Protein AF-V8P1B6-F1 (afdb_monomer_lite)

Secondary structure (DSSP, 8-state):
-----------TTSPEEE--S----TT--GGGEEEEEEE--TTSSPEEEEEEETTEE-TTTS-TTTTTTEEEETTTTEEEESS--GGGPSPPPPEEEEGGGGS----EEEEEEEEEEEESS-EEEEEEETTEE---EEEEEEETTEEEEEEEEEEEESS-EEEEEEEEETTEEEEEEEEEPTT------PPPP-

pLDDT: mean 74.11, std 16.09, range [32.5, 92.94]

Organism: Ophiophagus hannah (NCBI:txid8665)

Sequence (194 aa):
SLSQELRVVVQAGDEARLPCRYKIDSGTLLDSYYIYWQKDNSDKQDLVVISYKNGKEVESEKDKSYKNRTKLEEQNLILSIASVTVNDIPFSTPIILNNSSGEHCDSKNLTLMCLSYGGSSEPKMYGSINENPVNWTVTSNEIFGRFNITGILQLNMTENILIRCSVHYLDFQVSSNYSLNLHSDFELQLPDLF

InterPro domains:
  IPR013106 Immunoglobulin V-set domain [PF07686] (6-88)
  IPR013783 Immunoglobulin-like fold [G3DSA:2.60.40.10] (3-90)
  IPR013783 Immunoglobulin-like fold [G3DSA:2.60.40.10] (91-181)
  IPR036179 Immunoglobulin-like domain superfamily [SSF48726] (7-88)
  IPR050504 BTN/MOG-like [PTHR24100] (5-88)

Radius of gyration: 23.93 Å; chains: 1; bounding box: 59×51×36 Å

Foldseek 3Di:
DDDDDDDWDDDAQAKTKAFAPDADPPPDACLQKWKWWWADDPVDPTATLWIDHRNHTDQVRHDPVNVVQWDAPVRGRIIMGGRDDPVCPPTDHMDMDGSVVVPQPAFDWDKAKEKAWFAQADKDKWKDKQNHTDDWDKDWDDDPNGIIIITIDTGGDRAKIKMKMWMDGPPDIFIDIDTDGPPDDDYDYTDYDD

Structure (mmCIF, N/CA/C/O backbone):
data_AF-V8P1B6-F1
#
_entry.id   AF-V8P1B6-F1
#
loop_
_atom_site.group_PDB
_atom_site.id
_atom_site.type_symbol
_atom_site.label_atom_id
_atom_site.label_alt_id
_atom_site.label_comp_id
_atom_site.label_asym_id
_atom_site.label_entity_id
_atom_site.label_seq_id
_atom_site.pdbx_PDB_ins_code
_atom_site.Cartn_x
_atom_site.Cartn_y
_atom_site.Cartn_z
_atom_site.occupancy
_atom_site.B_iso_or_equiv
_atom_site.auth_seq_id
_atom_site.auth_comp_id
_atom_site.auth_asym_id
_atom_site.auth_atom_id
_atom_site.pdbx_PDB_model_num
ATOM 1 N N . SER A 1 1 ? -12.171 -6.899 -20.311 1.00 32.50 1 SER A N 1
ATOM 2 C CA . SER A 1 1 ? -13.333 -6.211 -19.719 1.00 32.50 1 SER A CA 1
ATOM 3 C C . SER A 1 1 ? -12.911 -4.778 -19.451 1.00 32.50 1 SER A C 1
ATOM 5 O O . SER A 1 1 ? -11.983 -4.591 -18.676 1.00 32.50 1 SER A O 1
ATOM 7 N N . LEU A 1 2 ? -13.449 -3.796 -20.184 1.00 32.97 2 LEU A N 1
ATOM 8 C CA . LEU A 1 2 ? -13.071 -2.386 -20.027 1.00 32.97 2 LEU A CA 1
ATOM 9 C C . LEU A 1 2 ? -13.613 -1.864 -18.690 1.00 32.97 2 LEU A C 1
ATOM 11 O O . LEU A 1 2 ? -14.826 -1.760 -18.516 1.00 32.97 2 LEU A O 1
ATOM 15 N N . SER A 1 3 ? -12.731 -1.534 -17.749 1.00 40.12 3 SER A N 1
ATOM 16 C CA . SER A 1 3 ? -13.101 -0.789 -16.549 1.00 40.12 3 SER A CA 1
ATOM 17 C C . SER A 1 3 ? -13.526 0.622 -16.966 1.00 40.12 3 SER A C 1
ATOM 19 O O . SER A 1 3 ? -12.679 1.460 -17.259 1.00 40.12 3 SER A O 1
ATOM 21 N N . GLN A 1 4 ? -14.832 0.891 -17.030 1.00 43.28 4 GLN A N 1
ATOM 22 C CA . GLN A 1 4 ? -15.345 2.257 -17.173 1.00 43.28 4 GLN A CA 1
ATOM 23 C C . GLN A 1 4 ? -14.776 3.112 -16.039 1.00 43.28 4 GLN A C 1
ATOM 25 O O . GLN A 1 4 ? -14.936 2.750 -14.879 1.00 43.28 4 GLN A O 1
ATOM 30 N N . GLU A 1 5 ? -14.100 4.211 -16.346 1.00 55.44 5 GLU A N 1
ATOM 31 C CA . GLU A 1 5 ? -13.669 5.209 -15.365 1.00 55.44 5 GLU A CA 1
ATOM 32 C C . GLU A 1 5 ? -14.890 6.042 -14.944 1.00 55.44 5 GLU A C 1
ATOM 34 O O . GLU A 1 5 ? -15.691 6.453 -15.788 1.00 55.44 5 GLU A O 1
ATOM 39 N N . LEU A 1 6 ? -15.102 6.236 -13.639 1.00 61.34 6 LEU A N 1
ATOM 40 C CA . LEU A 1 6 ? -16.239 7.026 -13.168 1.00 61.34 6 LEU A CA 1
ATOM 41 C C . LEU A 1 6 ? -15.891 8.514 -13.289 1.00 61.34 6 LEU A C 1
ATOM 43 O O . LEU A 1 6 ? -15.095 9.026 -12.509 1.00 61.34 6 LEU A O 1
ATOM 47 N N . ARG A 1 7 ? -16.512 9.212 -14.243 1.00 65.69 7 ARG A N 1
ATOM 48 C CA . ARG A 1 7 ? -16.300 10.648 -14.455 1.00 65.69 7 ARG A CA 1
ATOM 49 C C . ARG A 1 7 ? -17.433 11.460 -13.831 1.00 65.69 7 ARG A C 1
ATOM 51 O O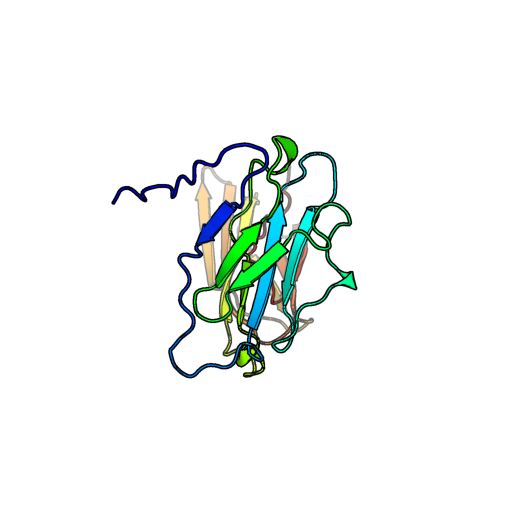 . ARG A 1 7 ? -18.560 11.417 -14.316 1.00 65.69 7 ARG A O 1
ATOM 58 N N . VAL A 1 8 ? -17.121 12.226 -12.787 1.00 71.62 8 VAL A N 1
ATOM 59 C CA . VAL A 1 8 ? -18.040 13.206 -12.186 1.00 71.62 8 VAL A CA 1
ATOM 60 C C . VAL A 1 8 ? -17.738 14.583 -12.776 1.00 71.62 8 VAL A C 1
ATOM 62 O O . VAL A 1 8 ? -16.590 15.022 -12.769 1.00 71.62 8 VAL A O 1
ATOM 65 N N . VAL A 1 9 ? -18.756 15.252 -13.321 1.00 78.81 9 VAL A N 1
ATOM 66 C CA . VAL A 1 9 ? -18.652 16.611 -13.873 1.00 78.81 9 VAL A CA 1
ATOM 67 C C . VAL A 1 9 ? -19.528 17.531 -13.032 1.00 78.81 9 VAL A C 1
ATOM 69 O O . VAL A 1 9 ? -20.710 17.258 -12.850 1.00 78.81 9 VAL A O 1
ATOM 72 N N . VAL A 1 10 ? -18.937 18.604 -12.517 1.00 81.50 10 VAL A N 1
ATOM 73 C CA . VAL A 1 10 ? -19.562 19.568 -11.601 1.00 81.50 10 VAL A CA 1
ATOM 74 C C . VAL A 1 10 ? -19.103 20.977 -11.975 1.00 81.50 10 VAL A C 1
ATOM 76 O O . VAL A 1 10 ? -18.010 21.134 -12.528 1.00 81.50 10 VAL A O 1
ATOM 79 N N . GLN A 1 11 ? -19.921 21.998 -11.713 1.00 83.19 11 GLN A N 1
ATOM 80 C CA . GLN A 1 11 ? -19.498 23.385 -11.905 1.00 83.19 11 GLN A CA 1
ATOM 81 C C . GLN A 1 11 ? -18.742 23.903 -10.680 1.00 83.19 11 GLN A C 1
ATOM 83 O O . GLN A 1 11 ? -18.995 23.499 -9.546 1.00 83.19 11 GLN A O 1
ATOM 88 N N . ALA A 1 12 ? -17.787 24.806 -10.907 1.00 85.81 12 ALA A N 1
ATOM 89 C CA . ALA A 1 12 ? -17.101 25.466 -9.805 1.00 85.81 12 ALA A CA 1
ATOM 90 C C . ALA A 1 12 ? -18.110 26.276 -8.972 1.00 85.81 12 ALA A C 1
ATOM 92 O O . ALA A 1 12 ? -18.923 27.010 -9.528 1.00 85.81 12 ALA A O 1
ATOM 93 N N . GLY A 1 13 ? -18.037 26.148 -7.648 1.00 85.06 13 GLY A N 1
ATOM 94 C CA . GLY A 1 13 ? -18.989 26.724 -6.697 1.00 85.06 13 GLY A CA 1
ATOM 95 C C . GLY A 1 13 ? -20.101 25.768 -6.256 1.00 85.06 13 GLY A C 1
ATOM 96 O O . GLY A 1 13 ? -20.629 25.955 -5.161 1.00 85.06 13 GLY A O 1
ATOM 97 N N . ASP A 1 14 ? -20.393 24.720 -7.028 1.00 90.62 14 ASP A N 1
ATOM 98 C CA . ASP A 1 14 ? -21.405 23.721 -6.668 1.00 90.62 14 ASP A CA 1
ATOM 99 C C . ASP A 1 14 ? -20.847 22.657 -5.706 1.00 90.62 14 ASP A C 1
ATOM 101 O O . ASP A 1 14 ? -19.652 22.619 -5.395 1.00 90.62 14 ASP A O 1
ATOM 105 N N . GLU A 1 15 ? -21.731 21.782 -5.222 1.00 89.25 15 GLU A N 1
ATOM 106 C CA . GLU A 1 15 ? -21.367 20.588 -4.461 1.00 89.25 15 GLU A CA 1
ATOM 107 C C . GLU A 1 15 ? -21.062 19.409 -5.401 1.00 89.25 15 GLU A C 1
ATOM 109 O O . GLU A 1 15 ? -21.879 19.041 -6.247 1.00 89.25 15 GLU A O 1
ATOM 114 N N . ALA A 1 16 ? -19.900 18.775 -5.231 1.00 86.31 16 ALA A N 1
ATOM 115 C CA . ALA A 1 16 ? -19.593 17.493 -5.862 1.00 86.31 16 ALA A CA 1
ATOM 116 C C . ALA A 1 16 ? -19.979 16.331 -4.950 1.00 86.31 16 ALA A C 1
ATOM 118 O O . ALA A 1 16 ? -19.674 16.354 -3.759 1.00 86.31 16 ALA A O 1
ATOM 119 N N . ARG A 1 17 ? -20.550 15.272 -5.535 1.00 86.62 17 ARG A N 1
ATOM 120 C CA . ARG A 1 17 ? -20.760 13.977 -4.873 1.00 86.62 17 ARG A CA 1
ATOM 121 C C . ARG A 1 17 ? -19.939 12.907 -5.582 1.00 86.62 17 ARG A C 1
ATOM 123 O O . ARG A 1 17 ? -20.180 12.603 -6.749 1.00 86.62 17 ARG A O 1
ATOM 130 N N . LEU A 1 18 ? -18.961 12.358 -4.874 1.00 82.69 18 LEU A N 1
ATOM 131 C CA . LEU A 1 18 ? -18.011 11.369 -5.368 1.00 82.69 18 LEU A CA 1
ATOM 132 C C . LEU A 1 18 ? -18.359 10.010 -4.749 1.00 82.69 18 LEU A C 1
ATOM 134 O O . LEU A 1 18 ? -18.085 9.792 -3.566 1.00 82.69 18 LEU A O 1
ATOM 138 N N . PRO A 1 19 ? -19.003 9.098 -5.497 1.00 77.12 19 PRO A N 1
ATOM 139 C CA . PRO A 1 19 ? -19.367 7.803 -4.951 1.00 77.12 19 PRO A CA 1
ATOM 140 C C . PRO A 1 19 ? -18.157 6.867 -4.921 1.00 77.12 19 PRO A C 1
ATOM 142 O O . PRO A 1 19 ? -17.326 6.853 -5.834 1.00 77.12 19 PRO A O 1
ATOM 145 N N . CYS A 1 20 ? -18.090 6.036 -3.886 1.00 72.00 20 CYS A N 1
ATOM 146 C CA . CYS A 1 20 ? -17.151 4.930 -3.827 1.00 72.00 20 CYS A CA 1
ATOM 147 C C . CYS A 1 20 ? -17.747 3.682 -4.498 1.00 72.00 20 CYS A C 1
ATOM 149 O O . CYS A 1 20 ? -18.944 3.418 -4.406 1.00 72.00 20 CYS A O 1
ATOM 151 N N . ARG A 1 21 ? -16.911 2.879 -5.171 1.00 65.94 21 ARG A N 1
ATOM 152 C CA . ARG A 1 21 ? -17.326 1.547 -5.660 1.00 65.94 21 ARG A CA 1
ATOM 153 C C . ARG A 1 21 ? -17.390 0.508 -4.551 1.00 65.94 21 ARG A C 1
ATOM 155 O O . ARG A 1 21 ? -18.063 -0.507 -4.716 1.00 65.94 21 ARG A O 1
ATOM 162 N N . TYR A 1 22 ? -16.655 0.743 -3.470 1.00 70.19 22 TYR A N 1
ATOM 163 C CA . TYR A 1 22 ? -16.650 -0.126 -2.313 1.00 70.19 22 TYR A CA 1
ATOM 164 C C . TYR A 1 22 ? -18.000 -0.032 -1.611 1.00 70.19 22 TYR A C 1
ATOM 166 O O . TYR A 1 22 ? -18.498 1.063 -1.348 1.00 70.19 22 TYR A O 1
ATOM 174 N N . LYS A 1 23 ? -18.587 -1.189 -1.323 1.00 68.81 23 LYS A N 1
ATOM 175 C CA . LYS A 1 23 ? -19.820 -1.302 -0.553 1.00 68.81 23 LYS A CA 1
ATOM 176 C C . LYS A 1 23 ? -19.458 -1.899 0.792 1.00 68.81 23 LYS A C 1
ATOM 178 O O . LYS A 1 23 ? -18.819 -2.944 0.834 1.00 68.81 23 LYS A O 1
ATOM 183 N N . ILE A 1 24 ? -19.848 -1.216 1.859 1.00 67.19 24 ILE A N 1
ATOM 184 C CA . ILE A 1 24 ? -19.786 -1.773 3.206 1.00 67.19 24 ILE A CA 1
ATOM 185 C C . ILE A 1 24 ? -20.910 -2.807 3.320 1.00 67.19 24 ILE A C 1
ATOM 187 O O . ILE A 1 24 ? -22.033 -2.555 2.868 1.00 67.19 24 ILE A O 1
ATOM 191 N N . ASP A 1 25 ? -20.603 -3.978 3.876 1.00 67.00 25 ASP A N 1
ATOM 192 C CA . ASP A 1 25 ? -21.591 -5.038 4.036 1.00 67.00 25 ASP A CA 1
ATOM 193 C C . ASP A 1 25 ? -22.740 -4.571 4.937 1.00 67.00 25 ASP A C 1
ATOM 195 O O . ASP A 1 25 ? -22.575 -3.850 5.924 1.00 67.00 25 ASP A O 1
ATOM 199 N N . SER A 1 26 ? -23.959 -4.964 4.577 1.00 55.34 26 SER A N 1
ATOM 200 C CA . SER A 1 26 ? -25.141 -4.575 5.343 1.00 55.34 26 SER A CA 1
ATOM 201 C C . SER A 1 26 ? -25.073 -5.184 6.746 1.00 55.34 26 SER A C 1
ATOM 203 O O . SER A 1 26 ? -25.209 -6.393 6.902 1.00 55.34 26 SER A O 1
ATOM 205 N N . GLY A 1 27 ? -24.869 -4.339 7.760 1.00 55.56 27 GLY A N 1
ATOM 206 C CA . GLY A 1 27 ? -24.770 -4.742 9.167 1.00 55.56 27 GLY A CA 1
ATOM 207 C C . GLY A 1 27 ? -23.396 -4.528 9.812 1.00 55.56 27 GLY A C 1
ATOM 208 O O . GLY A 1 27 ? -23.302 -4.630 11.033 1.00 55.56 27 GLY A O 1
ATOM 209 N N . THR A 1 28 ? -22.350 -4.189 9.050 1.00 61.59 28 THR A N 1
ATOM 210 C CA . THR A 1 28 ? -21.042 -3.820 9.621 1.00 61.59 28 THR A CA 1
ATOM 211 C C . THR A 1 28 ? -21.018 -2.353 10.059 1.00 61.59 28 THR A C 1
ATOM 213 O O . THR A 1 28 ? -21.466 -1.472 9.324 1.00 61.59 28 THR A O 1
ATOM 216 N N . LEU A 1 29 ? -20.500 -2.087 11.262 1.00 65.44 29 LEU A N 1
ATOM 217 C CA . LEU A 1 29 ? -20.347 -0.736 11.815 1.00 65.44 29 LEU A CA 1
ATOM 218 C C . LEU A 1 29 ? -19.144 -0.028 11.175 1.00 65.44 29 LEU A C 1
ATOM 220 O O . LEU A 1 29 ? -18.101 -0.641 10.979 1.00 65.44 29 LEU A O 1
ATOM 224 N N . LEU A 1 30 ? -19.239 1.282 10.930 1.00 67.00 30 LEU A N 1
ATOM 225 C CA . LEU A 1 30 ? -18.099 2.102 10.479 1.00 67.00 30 LEU A CA 1
ATOM 226 C C . LEU A 1 30 ? -16.909 2.083 11.446 1.00 67.00 30 LEU A C 1
ATOM 228 O O . LEU A 1 30 ? -15.781 2.372 11.055 1.00 67.00 30 LEU A O 1
ATOM 232 N N . ASP A 1 31 ? -17.150 1.709 12.698 1.00 71.12 31 ASP A N 1
ATOM 233 C CA . ASP A 1 31 ? -16.149 1.456 13.732 1.00 71.12 31 ASP A CA 1
ATOM 234 C C . ASP A 1 31 ? -15.102 0.427 13.302 1.00 71.12 31 ASP A C 1
ATOM 236 O O . ASP A 1 31 ? -13.935 0.514 13.698 1.00 71.12 31 ASP A O 1
ATOM 240 N N . SER A 1 32 ? -15.502 -0.507 12.436 1.00 68.38 32 SER A N 1
ATOM 241 C CA . SER A 1 32 ? -14.610 -1.488 11.848 1.00 68.38 32 SER A CA 1
ATOM 242 C C . SER A 1 32 ? -13.914 -0.975 10.590 1.00 68.38 32 SER A C 1
ATOM 244 O O . SER A 1 32 ? -13.361 -1.790 9.878 1.00 68.38 32 SER A O 1
ATOM 246 N N . TYR A 1 33 ? -13.888 0.321 10.271 1.00 72.88 33 TYR A N 1
ATOM 247 C CA . TYR A 1 33 ? -13.179 0.818 9.088 1.00 72.88 33 TYR A CA 1
ATOM 248 C C . TYR A 1 33 ? -12.341 2.069 9.375 1.00 72.88 33 TYR A C 1
ATOM 250 O O . TYR A 1 33 ? -12.743 2.985 10.092 1.00 72.88 33 TYR A O 1
ATOM 258 N N . TYR A 1 34 ? -11.164 2.108 8.756 1.00 80.31 34 TYR A N 1
ATOM 259 C CA . TYR A 1 34 ? -10.388 3.312 8.509 1.00 80.31 34 TYR A CA 1
ATOM 260 C C . TYR A 1 34 ? -10.646 3.755 7.074 1.00 80.31 34 TYR A C 1
ATOM 262 O O . TYR A 1 34 ? -10.323 3.039 6.127 1.00 80.31 34 TYR A O 1
ATOM 270 N N . ILE A 1 35 ? -11.237 4.930 6.904 1.00 82.94 35 ILE A N 1
ATOM 271 C CA . ILE A 1 35 ? -11.584 5.461 5.584 1.00 82.94 35 ILE A CA 1
ATOM 272 C C . ILE A 1 35 ? -10.793 6.736 5.370 1.00 82.94 35 ILE A C 1
ATOM 274 O O . ILE A 1 35 ? -10.817 7.622 6.219 1.00 82.94 35 ILE A O 1
ATOM 278 N N . TYR A 1 36 ? -10.128 6.834 4.226 1.00 85.81 36 TYR A N 1
ATOM 279 C CA . TYR A 1 36 ? -9.318 7.974 3.834 1.00 85.81 36 TYR A CA 1
ATOM 280 C C . TYR A 1 36 ? -9.644 8.392 2.412 1.00 85.81 36 TYR A C 1
ATOM 282 O O . TYR A 1 36 ? -9.592 7.589 1.487 1.00 85.81 36 TYR A O 1
ATOM 290 N N . TRP A 1 37 ? -9.917 9.676 2.230 1.00 83.44 37 TRP A N 1
ATOM 291 C CA . TRP A 1 37 ? -9.900 10.300 0.916 1.00 83.44 37 TRP A CA 1
ATOM 292 C C . TRP A 1 37 ? -8.724 11.257 0.857 1.00 83.44 37 TRP A C 1
ATOM 294 O O . TRP A 1 37 ? -8.581 12.129 1.719 1.00 83.44 37 TRP A O 1
ATOM 304 N N . GLN A 1 38 ? -7.890 11.092 -0.160 1.00 84.69 38 GLN A N 1
ATOM 305 C CA . GLN A 1 38 ? -6.712 11.918 -0.367 1.00 84.69 38 GLN A CA 1
ATOM 306 C C . GLN A 1 38 ? -6.807 12.658 -1.698 1.00 84.69 38 GLN A C 1
ATOM 308 O O . GLN A 1 38 ? -7.576 12.308 -2.599 1.00 84.69 38 GLN A O 1
A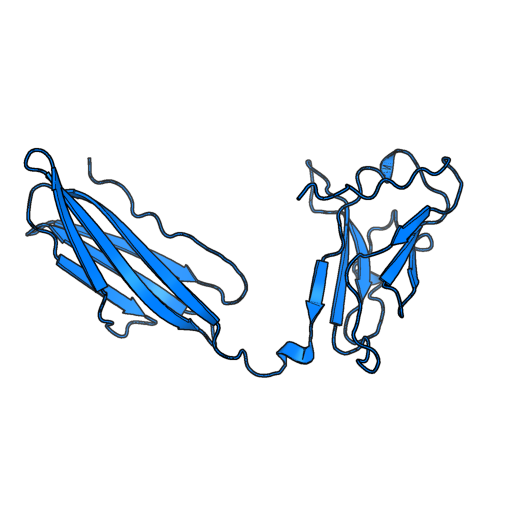TOM 313 N N . LYS A 1 39 ? -6.031 13.718 -1.825 1.00 78.38 39 LYS A N 1
ATOM 314 C CA . LYS A 1 39 ? -5.744 14.341 -3.103 1.00 78.38 39 LYS A CA 1
ATOM 315 C C . LYS A 1 39 ? -4.244 14.274 -3.314 1.00 78.38 39 LYS A C 1
ATOM 317 O O . LYS A 1 39 ? -3.500 14.789 -2.477 1.00 78.38 39 LYS A O 1
ATOM 322 N N . ASP A 1 40 ? -3.858 13.667 -4.434 1.00 73.69 40 ASP A N 1
ATOM 323 C CA . ASP A 1 40 ? -2.470 13.644 -4.880 1.00 73.69 40 ASP A CA 1
ATOM 324 C C . ASP A 1 40 ? -1.970 15.085 -4.997 1.00 73.69 40 ASP A C 1
ATOM 326 O O . ASP A 1 40 ? -2.634 15.981 -5.544 1.00 73.69 40 ASP A O 1
ATOM 330 N N . ASN A 1 41 ? -0.813 15.313 -4.403 1.00 70.38 41 ASN A N 1
ATOM 331 C CA . ASN A 1 41 ? -0.120 16.574 -4.452 1.00 70.38 41 ASN A CA 1
ATOM 332 C C . ASN A 1 41 ? 1.312 16.292 -4.879 1.00 70.38 41 ASN A C 1
ATOM 334 O O . ASN A 1 41 ? 2.184 16.156 -4.034 1.00 70.38 41 ASN A O 1
ATOM 338 N N . SER A 1 42 ? 1.552 16.228 -6.188 1.00 64.12 42 SER A N 1
ATOM 339 C CA . SER A 1 42 ? 2.814 15.749 -6.769 1.00 64.12 42 SER A CA 1
ATOM 340 C C . SER A 1 42 ? 4.079 16.479 -6.280 1.00 64.12 42 SER A C 1
ATOM 342 O O . SER A 1 42 ? 5.178 15.949 -6.417 1.00 64.12 42 SER A O 1
ATOM 344 N N . ASP A 1 43 ? 3.935 17.661 -5.671 1.00 59.34 43 ASP A N 1
ATOM 345 C CA . ASP A 1 43 ? 5.031 18.462 -5.115 1.00 59.34 43 ASP A CA 1
ATOM 346 C C . ASP A 1 43 ? 5.131 18.418 -3.569 1.00 59.34 43 ASP A C 1
ATOM 348 O O . ASP A 1 43 ? 6.028 19.039 -2.989 1.00 59.34 43 ASP A O 1
ATOM 352 N N . LYS A 1 44 ? 4.202 17.752 -2.860 1.00 64.31 44 LYS A N 1
ATOM 353 C CA . LYS A 1 44 ? 4.125 17.700 -1.383 1.00 64.31 44 LYS A CA 1
ATOM 354 C C . LYS A 1 44 ? 3.553 16.365 -0.879 1.00 64.31 44 LYS A C 1
ATOM 356 O O . LYS A 1 44 ? 3.360 15.418 -1.618 1.00 64.31 44 LYS A O 1
ATOM 361 N N . GLN A 1 45 ? 3.310 16.286 0.427 1.00 67.50 45 GLN A N 1
ATOM 362 C CA . GLN A 1 45 ? 2.538 15.203 1.030 1.00 67.50 45 GLN A CA 1
ATOM 363 C C . GLN A 1 45 ? 1.069 15.299 0.578 1.00 67.50 45 GLN A C 1
ATOM 365 O O . GLN A 1 45 ? 0.541 16.415 0.461 1.00 67.50 45 GLN A O 1
ATOM 370 N N . ASP A 1 46 ? 0.433 14.151 0.335 1.00 73.44 46 ASP A N 1
ATOM 371 C CA . ASP A 1 46 ? -0.969 14.073 -0.082 1.00 73.44 46 ASP A CA 1
ATOM 372 C C . ASP A 1 46 ? -1.883 14.850 0.865 1.00 73.44 46 ASP A C 1
ATOM 374 O O . ASP A 1 46 ? -1.737 14.815 2.092 1.00 73.44 46 ASP A O 1
ATOM 378 N N . LEU A 1 47 ? -2.852 15.565 0.293 1.00 84.00 47 LEU A N 1
ATOM 379 C CA . LEU A 1 47 ? -3.797 16.344 1.081 1.00 84.00 47 LEU A CA 1
ATOM 380 C C . LEU A 1 47 ? -4.928 15.436 1.553 1.00 84.00 47 LEU A C 1
ATOM 382 O O . LEU A 1 47 ? -5.654 14.861 0.744 1.00 84.00 47 LEU A O 1
ATOM 386 N N . VAL A 1 48 ? -5.113 15.338 2.867 1.00 87.94 48 VAL A N 1
ATOM 387 C CA . VAL A 1 48 ? -6.236 14.593 3.444 1.00 87.94 48 VAL A CA 1
ATOM 388 C C . VAL A 1 48 ? -7.519 15.404 3.266 1.00 87.94 48 VAL A C 1
ATOM 390 O O . VAL A 1 48 ? -7.670 16.490 3.828 1.00 87.94 48 VAL A O 1
ATOM 393 N N . VAL A 1 49 ? -8.453 14.857 2.489 1.00 88.69 49 VAL A N 1
ATOM 394 C CA . VAL A 1 49 ? -9.759 15.461 2.187 1.00 88.69 49 VAL A CA 1
ATOM 395 C C . VAL A 1 49 ? -10.758 15.174 3.309 1.00 88.69 49 VAL A C 1
ATOM 397 O O . VAL A 1 49 ? -11.470 16.066 3.778 1.00 88.69 49 VAL A O 1
ATOM 400 N N . ILE A 1 50 ? -10.799 13.918 3.755 1.00 89.00 50 ILE A N 1
ATOM 401 C CA . ILE A 1 50 ? -11.571 13.452 4.910 1.00 89.00 50 ILE A CA 1
ATOM 402 C C . ILE A 1 50 ? -10.978 12.134 5.416 1.00 89.00 50 ILE A C 1
ATOM 404 O O . ILE A 1 50 ? -10.488 11.330 4.617 1.00 89.00 50 ILE A O 1
ATOM 408 N N . SER A 1 51 ? -11.031 11.905 6.729 1.00 89.19 51 SER A N 1
ATOM 409 C CA . SER A 1 51 ? -10.686 10.614 7.320 1.00 89.19 51 SER A CA 1
ATOM 410 C C . SER A 1 51 ? -11.659 10.210 8.423 1.00 89.19 51 SER A C 1
ATOM 412 O O . SER A 1 51 ? -12.146 11.056 9.173 1.00 89.19 51 SER A O 1
ATOM 414 N N . TYR A 1 52 ? -11.945 8.911 8.514 1.00 85.94 52 TYR A N 1
ATOM 415 C CA . TYR A 1 52 ? -12.722 8.296 9.590 1.00 85.94 52 TYR A CA 1
ATOM 416 C C . TYR A 1 52 ? -11.901 7.195 10.257 1.00 85.94 52 TYR A C 1
ATOM 418 O O . TYR A 1 52 ? -11.269 6.384 9.578 1.00 85.94 52 TYR A O 1
ATOM 426 N N . LYS A 1 53 ? -11.937 7.164 11.589 1.00 82.88 53 LYS A N 1
ATOM 427 C CA . LYS A 1 53 ? -11.333 6.142 12.446 1.00 82.88 53 LYS A CA 1
ATOM 428 C C . LYS A 1 53 ? -12.326 5.744 13.521 1.00 82.88 53 LYS A C 1
ATOM 430 O O . LYS A 1 53 ? -12.887 6.619 14.177 1.00 82.88 53 LYS A O 1
ATOM 435 N N . ASN A 1 54 ? -12.493 4.444 13.756 1.00 78.94 54 ASN A N 1
ATOM 436 C CA . ASN A 1 54 ? -13.389 3.938 14.801 1.00 78.94 54 ASN A CA 1
ATOM 437 C C . ASN A 1 54 ? -14.788 4.587 14.707 1.00 78.94 54 ASN A C 1
ATOM 439 O O . ASN A 1 54 ? -15.321 5.075 15.703 1.00 78.94 54 ASN A O 1
ATOM 443 N N . GLY A 1 55 ? -15.315 4.689 13.478 1.00 78.38 55 GLY A N 1
ATOM 444 C CA . GLY A 1 55 ? -16.650 5.225 13.207 1.00 78.38 55 GLY A CA 1
ATOM 445 C C . GLY A 1 55 ? -16.784 6.732 13.353 1.00 78.38 55 GLY A C 1
ATOM 446 O O . GLY A 1 55 ? -17.875 7.270 13.205 1.00 78.38 55 GLY A O 1
ATOM 447 N N . LYS A 1 56 ? -15.688 7.437 13.640 1.00 86.19 56 LYS A N 1
ATOM 448 C CA . LYS A 1 56 ? -15.690 8.879 13.855 1.00 86.19 56 LYS A CA 1
ATOM 449 C C . LYS A 1 56 ? -14.756 9.567 12.895 1.00 86.19 56 LYS A C 1
ATOM 451 O O . LYS A 1 56 ? -13.648 9.109 12.629 1.00 86.19 56 LYS A O 1
ATOM 456 N N . GLU A 1 57 ? -15.201 10.709 12.417 1.00 89.75 57 GLU A N 1
ATOM 457 C CA . GLU A 1 57 ? -14.379 11.566 11.593 1.00 89.75 57 GLU A CA 1
ATOM 458 C C . GLU A 1 57 ? -13.215 12.172 12.403 1.00 89.75 57 GLU A C 1
ATOM 460 O O . GLU A 1 57 ? -13.383 12.543 13.569 1.00 89.75 57 GLU A O 1
ATOM 465 N N . VAL A 1 58 ? -12.031 12.281 11.794 1.00 89.56 58 VAL A N 1
ATOM 466 C CA . VAL A 1 58 ? -10.819 12.812 12.437 1.00 89.56 58 VAL A CA 1
ATOM 467 C C . VAL A 1 58 ? -10.439 14.168 11.843 1.00 89.56 58 VAL A C 1
ATOM 469 O O . VAL A 1 58 ? -9.542 14.308 11.015 1.00 89.56 58 VAL A O 1
ATOM 472 N N . GLU A 1 59 ? -11.108 15.213 12.328 1.00 89.31 59 GLU A N 1
ATOM 473 C CA . GLU A 1 59 ? -10.937 16.607 11.879 1.00 89.31 59 GLU A CA 1
ATOM 474 C C . GLU A 1 59 ? -9.500 17.157 11.996 1.00 89.31 59 GLU A C 1
ATOM 476 O O . GLU A 1 59 ? -9.106 18.083 11.279 1.00 89.31 59 GLU A O 1
ATOM 481 N N . SER A 1 60 ? -8.681 16.610 12.901 1.00 87.25 60 SER A N 1
ATOM 482 C CA . SER A 1 60 ? -7.281 17.026 13.053 1.00 87.25 60 SER A CA 1
ATOM 483 C C . SER A 1 60 ? -6.395 16.607 11.879 1.00 87.25 60 SER A C 1
ATOM 485 O O . SER A 1 60 ? -5.367 17.242 11.665 1.00 87.25 60 SER A O 1
ATOM 487 N N . GLU A 1 61 ? -6.779 15.567 11.133 1.00 87.94 61 GLU A N 1
ATOM 488 C CA . GLU A 1 61 ? -6.022 15.055 9.984 1.00 87.94 61 GLU A CA 1
ATOM 489 C C . GLU A 1 61 ? -6.377 15.772 8.678 1.00 87.94 61 GLU A C 1
ATOM 491 O O . GLU A 1 61 ? -5.557 15.783 7.765 1.00 87.94 61 GLU A O 1
ATOM 496 N N . LYS A 1 62 ? -7.560 16.396 8.582 1.00 89.75 62 LYS A N 1
ATOM 497 C CA . LYS A 1 62 ? -7.991 17.106 7.371 1.00 89.75 62 LYS A CA 1
ATOM 498 C C . LYS A 1 62 ? -7.090 18.294 7.056 1.00 89.75 62 LYS A C 1
ATOM 500 O O . LYS A 1 62 ? -6.821 19.142 7.918 1.00 89.75 62 LYS A O 1
ATOM 505 N N . ASP A 1 63 ? -6.742 18.433 5.780 1.00 90.06 63 ASP A N 1
ATOM 506 C CA . ASP A 1 63 ? -6.124 19.656 5.291 1.00 90.06 63 ASP A CA 1
ATOM 507 C C . ASP A 1 63 ? -7.093 20.840 5.438 1.00 90.06 63 ASP A C 1
ATOM 509 O O . ASP A 1 63 ? -8.312 20.735 5.265 1.00 90.06 63 ASP A O 1
ATOM 513 N N . LYS A 1 64 ? -6.533 22.009 5.752 1.00 90.62 64 LYS A N 1
ATOM 514 C CA . LYS A 1 64 ? -7.281 23.256 5.963 1.00 90.62 64 LYS A CA 1
ATOM 515 C C . LYS A 1 64 ? -8.200 23.629 4.794 1.00 90.62 64 LYS A C 1
ATOM 517 O O . LYS A 1 64 ? -9.215 24.276 5.030 1.00 90.62 64 LYS A O 1
ATOM 522 N N . SER A 1 65 ? -7.854 23.247 3.563 1.00 89.25 65 SER A N 1
ATOM 523 C CA . SER A 1 65 ? -8.641 23.533 2.357 1.00 89.25 65 SER A CA 1
ATOM 524 C C . SER A 1 65 ? -9.936 22.722 2.261 1.00 89.25 65 SER A C 1
ATOM 526 O O . SER A 1 65 ? -10.837 23.114 1.518 1.00 89.25 65 SER A O 1
ATOM 528 N N . TYR A 1 66 ? -10.053 21.641 3.037 1.00 90.25 66 TYR A N 1
ATOM 529 C CA . TYR A 1 66 ? -11.214 20.750 3.058 1.00 90.25 66 TYR A CA 1
ATOM 530 C C . TYR A 1 66 ? -12.053 20.867 4.335 1.00 90.25 66 TYR A C 1
ATOM 532 O O . TYR A 1 66 ? -13.204 20.424 4.363 1.00 90.25 66 TYR A O 1
ATOM 540 N N . LYS A 1 67 ? -11.537 21.531 5.376 1.00 91.06 67 LYS A N 1
ATOM 541 C CA . LYS A 1 67 ? -12.295 21.796 6.608 1.00 91.06 67 LYS A CA 1
ATOM 542 C C . LYS A 1 67 ? -13.578 22.568 6.313 1.00 91.06 67 LYS A C 1
ATOM 544 O O . LYS A 1 67 ? -13.567 23.548 5.570 1.00 91.06 67 LYS A O 1
ATOM 549 N N . ASN A 1 68 ? -14.686 22.123 6.904 1.00 91.62 68 ASN A N 1
ATOM 550 C CA . ASN A 1 68 ? -16.044 22.648 6.690 1.00 91.62 68 ASN A CA 1
ATOM 551 C C . ASN A 1 68 ? -16.583 22.547 5.249 1.00 91.62 68 ASN A C 1
ATOM 553 O O . ASN A 1 68 ? -17.690 23.017 4.989 1.00 91.62 68 ASN A O 1
ATOM 557 N N . ARG A 1 69 ? -15.835 21.941 4.318 1.00 92.69 69 ARG A N 1
ATOM 558 C CA . ARG A 1 69 ? -16.262 21.722 2.928 1.00 92.69 69 ARG A CA 1
ATOM 559 C C . ARG A 1 69 ? -16.590 20.263 2.639 1.00 92.69 69 ARG A C 1
ATOM 561 O O . ARG A 1 69 ? -17.291 20.008 1.669 1.00 92.69 69 ARG A O 1
ATOM 568 N N . THR A 1 70 ? -16.103 19.321 3.445 1.00 92.12 70 THR A N 1
ATOM 569 C CA . THR A 1 70 ? -16.227 17.883 3.173 1.00 92.12 70 THR A CA 1
ATOM 570 C C . THR A 1 70 ? -17.127 17.169 4.170 1.00 92.12 70 THR A C 1
ATOM 572 O O . THR A 1 70 ? -17.090 17.458 5.366 1.00 92.12 70 THR A O 1
ATOM 575 N N . LYS A 1 71 ? -17.933 16.226 3.669 1.00 92.06 71 LYS A N 1
ATOM 576 C CA . LYS A 1 71 ? -18.751 15.297 4.467 1.00 92.06 71 LYS A CA 1
ATOM 577 C C . LYS A 1 71 ? -18.773 13.923 3.811 1.00 92.06 71 LYS A C 1
ATOM 579 O O . LYS A 1 71 ? -18.787 13.840 2.585 1.00 92.06 71 LYS A O 1
ATOM 584 N N . LEU A 1 72 ? -18.821 12.861 4.609 1.00 87.62 72 LEU A N 1
ATOM 585 C CA . LEU A 1 72 ? -18.976 11.497 4.109 1.00 87.62 72 LEU A CA 1
ATOM 586 C C . LEU A 1 72 ? -20.390 10.990 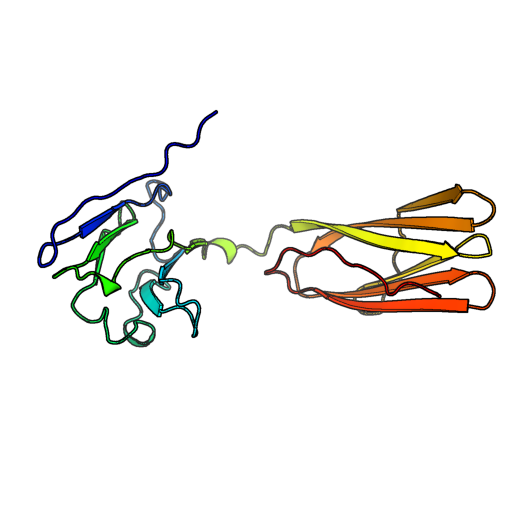4.402 1.00 87.62 72 LEU A C 1
ATOM 588 O O . LEU A 1 72 ? -20.844 11.013 5.542 1.00 87.62 72 LEU A O 1
ATOM 592 N N . GLU A 1 73 ? -21.083 10.516 3.370 1.00 84.62 73 GLU A N 1
ATOM 593 C CA . GLU A 1 73 ? -22.300 9.726 3.538 1.00 84.62 73 GLU A CA 1
ATOM 594 C C . GLU A 1 73 ? -21.902 8.295 3.899 1.00 84.62 73 GLU A C 1
ATOM 596 O O . GLU A 1 73 ? -21.473 7.506 3.059 1.00 84.62 73 GLU A O 1
ATOM 601 N N . GLU A 1 74 ? -22.034 7.991 5.177 1.00 76.81 74 GLU A N 1
ATOM 602 C CA . GLU A 1 74 ? -21.559 6.792 5.855 1.00 76.81 74 GLU A CA 1
ATOM 603 C C . GLU A 1 74 ? -22.013 5.459 5.235 1.00 76.81 74 GLU A C 1
ATOM 605 O O . GLU A 1 74 ? -21.208 4.541 5.097 1.00 76.81 74 GLU A O 1
ATOM 610 N N . GLN A 1 75 ? -23.272 5.350 4.800 1.00 71.12 75 GLN A N 1
ATOM 611 C CA . GLN A 1 75 ? -23.836 4.086 4.302 1.00 71.12 75 GLN A CA 1
ATOM 612 C C . GLN A 1 75 ? -23.310 3.701 2.913 1.00 71.12 75 GLN A C 1
ATOM 614 O O . GLN A 1 75 ? -23.176 2.521 2.602 1.00 71.12 75 GLN A O 1
ATOM 619 N N . ASN A 1 76 ? -23.026 4.700 2.076 1.00 73.44 76 ASN A N 1
ATOM 620 C CA . ASN A 1 76 ? -22.659 4.512 0.670 1.00 73.44 76 ASN A CA 1
ATOM 621 C C . ASN A 1 76 ? -21.240 5.009 0.352 1.00 73.44 76 ASN A C 1
ATOM 623 O O . ASN A 1 76 ? -20.829 4.999 -0.809 1.00 73.44 76 ASN A O 1
ATOM 627 N N . LEU A 1 77 ? -20.509 5.476 1.370 1.00 79.50 77 LEU A N 1
ATOM 628 C CA . LEU A 1 77 ? -19.185 6.086 1.261 1.00 79.50 77 LEU A CA 1
ATOM 629 C C . LEU A 1 77 ? -19.118 7.175 0.180 1.00 79.50 77 LEU A C 1
ATOM 631 O O . LEU A 1 77 ? -18.152 7.256 -0.582 1.00 79.50 77 LEU A O 1
ATOM 635 N N . ILE A 1 78 ? -20.161 8.006 0.099 1.00 83.50 78 ILE A N 1
ATOM 636 C CA . ILE A 1 78 ? -20.227 9.110 -0.865 1.00 83.50 78 ILE A CA 1
ATOM 637 C C . ILE A 1 78 ? -19.581 10.335 -0.233 1.00 83.50 78 ILE A C 1
ATOM 639 O O . ILE A 1 78 ? -20.096 10.893 0.737 1.00 83.50 78 ILE A O 1
ATOM 643 N N . LEU A 1 79 ? -18.459 10.774 -0.795 1.00 87.00 79 LEU A N 1
ATOM 644 C CA . LEU A 1 79 ? -17.820 12.018 -0.388 1.00 87.00 79 LEU A CA 1
ATOM 645 C C . LEU A 1 79 ? -18.560 13.198 -1.022 1.00 87.00 79 LEU A C 1
ATOM 647 O O . LEU A 1 79 ? -18.684 13.281 -2.243 1.00 87.00 79 LEU A O 1
ATOM 651 N N . SER A 1 80 ? -19.022 14.119 -0.187 1.00 89.81 80 SER A N 1
ATOM 652 C CA . SER A 1 80 ? -19.583 15.403 -0.601 1.00 89.81 80 SER A CA 1
ATOM 653 C C . SER A 1 80 ? -18.549 16.503 -0.389 1.00 89.81 80 SER A C 1
ATOM 655 O O . SER A 1 80 ? -17.937 16.573 0.679 1.00 89.81 80 SER A O 1
ATOM 657 N N . ILE A 1 81 ? -18.346 17.348 -1.400 1.00 90.50 81 ILE A N 1
ATOM 658 C CA . ILE A 1 81 ? -17.416 18.482 -1.365 1.00 90.50 81 ILE A CA 1
ATOM 659 C C . ILE A 1 81 ? -18.175 19.737 -1.771 1.00 90.50 81 ILE A C 1
ATOM 661 O O . ILE A 1 81 ? -18.567 19.874 -2.926 1.00 90.50 81 ILE A O 1
ATOM 665 N N . ALA A 1 82 ? -18.362 20.6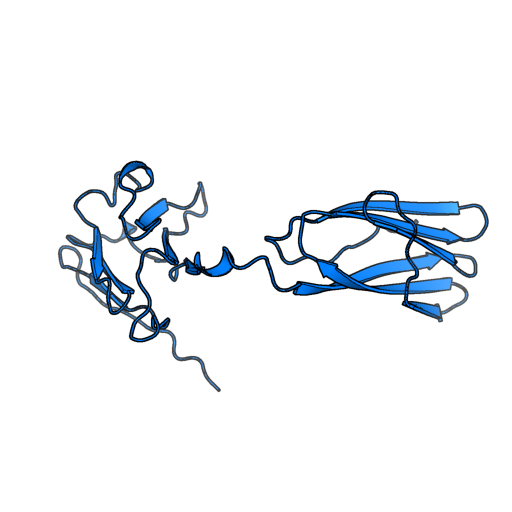58 -0.834 1.00 92.94 82 ALA A N 1
ATOM 666 C CA . ALA A 1 82 ? -19.029 21.929 -1.063 1.00 92.94 82 ALA A CA 1
ATOM 667 C C . ALA A 1 82 ? -18.090 22.969 -1.694 1.00 92.94 82 ALA A C 1
ATOM 669 O O . ALA A 1 82 ? -16.883 23.012 -1.414 1.00 92.94 82 ALA A O 1
ATOM 670 N N . SER A 1 83 ? -18.672 23.864 -2.493 1.00 91.12 83 SER A N 1
ATOM 671 C CA . SER A 1 83 ? -17.982 24.994 -3.123 1.00 91.12 83 SER A CA 1
ATOM 672 C C . SER A 1 83 ? -16.753 24.553 -3.918 1.00 91.12 83 SER A C 1
ATOM 674 O O . SER A 1 83 ? -15.636 24.980 -3.622 1.00 91.12 83 SER A O 1
ATOM 676 N N . VAL A 1 84 ? -16.930 23.636 -4.871 1.00 89.00 84 VAL A N 1
ATOM 677 C CA . VAL A 1 84 ? -15.836 23.027 -5.650 1.00 89.00 84 VAL A CA 1
ATOM 678 C C . VAL A 1 84 ? -15.028 24.078 -6.415 1.00 89.00 84 VAL A C 1
ATOM 680 O O . VAL A 1 84 ? -15.565 25.044 -6.952 1.00 89.00 84 VAL A O 1
ATOM 683 N N . THR A 1 85 ? -13.719 23.873 -6.502 1.00 86.81 85 THR A N 1
ATOM 684 C CA . THR A 1 85 ? -12.757 24.721 -7.206 1.00 86.81 85 THR A CA 1
ATOM 685 C C . THR A 1 85 ? -11.915 23.898 -8.179 1.00 86.81 85 THR A C 1
ATOM 687 O O . THR A 1 85 ? -11.793 22.680 -8.057 1.00 86.81 85 THR A O 1
ATOM 690 N N . VAL A 1 86 ? -11.254 24.572 -9.123 1.00 83.12 86 VAL A N 1
ATOM 691 C CA . VAL A 1 86 ? -10.296 23.936 -10.048 1.00 83.12 86 VAL A CA 1
ATOM 692 C C . VAL A 1 86 ? -9.098 23.293 -9.343 1.00 83.12 86 VAL A C 1
ATOM 694 O O . VAL A 1 86 ? -8.448 22.437 -9.924 1.00 83.12 86 VAL A O 1
ATOM 697 N N . ASN A 1 87 ? -8.808 23.665 -8.095 1.00 82.19 87 ASN A N 1
ATOM 698 C CA . ASN A 1 87 ? -7.719 23.063 -7.324 1.00 82.19 87 ASN A CA 1
ATOM 699 C C . ASN A 1 87 ? -8.116 21.742 -6.672 1.00 82.19 87 ASN A C 1
ATOM 701 O O . ASN A 1 87 ? -7.252 21.068 -6.116 1.00 82.19 87 ASN A O 1
ATOM 705 N N . ASP A 1 88 ? -9.399 21.383 -6.706 1.00 77.62 88 ASP A N 1
ATOM 706 C CA . ASP A 1 88 ? -9.869 20.136 -6.123 1.00 77.62 88 ASP A CA 1
ATOM 707 C C . ASP A 1 88 ? -9.640 18.939 -7.077 1.00 77.62 88 ASP A C 1
ATOM 709 O O . ASP A 1 88 ? -9.661 17.797 -6.637 1.00 77.62 88 ASP A O 1
ATOM 713 N N . ILE A 1 89 ? -9.300 19.174 -8.352 1.00 72.38 89 ILE A N 1
ATOM 714 C CA . ILE A 1 89 ? -8.910 18.128 -9.317 1.00 72.38 89 ILE A CA 1
ATOM 715 C C . ILE A 1 89 ? -7.377 17.932 -9.397 1.00 72.38 89 ILE A C 1
ATOM 717 O O . ILE A 1 89 ? -6.635 18.898 -9.193 1.00 72.38 89 ILE A O 1
ATOM 721 N N . PRO A 1 90 ? -6.882 16.721 -9.739 1.00 66.12 90 PRO A N 1
ATOM 722 C CA . PRO A 1 90 ? -7.600 15.441 -9.767 1.00 66.12 90 PRO A CA 1
ATOM 723 C C . PRO A 1 90 ? -7.796 14.877 -8.345 1.00 66.12 90 PRO A C 1
ATOM 725 O O . PRO A 1 90 ? -6.933 15.032 -7.485 1.00 66.12 90 PRO A O 1
ATOM 728 N N . PHE A 1 91 ? -8.929 14.219 -8.091 1.00 64.75 91 PHE A N 1
ATOM 729 C CA . PHE A 1 91 ? -9.183 13.538 -6.815 1.00 64.75 91 PHE A CA 1
ATOM 730 C C . PHE A 1 91 ? -8.618 12.118 -6.838 1.00 64.75 91 PHE A C 1
ATOM 732 O O . PHE A 1 91 ? -8.720 11.442 -7.864 1.00 64.75 91 PHE A O 1
ATOM 739 N N . SER A 1 92 ? -8.091 11.638 -5.707 1.00 57.84 92 SER A N 1
ATOM 740 C CA . SER A 1 92 ? -7.759 10.216 -5.573 1.00 57.84 92 SER A CA 1
ATOM 741 C C . SER A 1 92 ? -8.995 9.398 -5.181 1.00 57.84 92 SER A C 1
ATOM 743 O O . SER A 1 92 ? -9.951 9.903 -4.583 1.00 57.84 92 SER A O 1
ATOM 745 N N . THR A 1 93 ? -8.985 8.118 -5.546 1.00 61.69 93 THR A N 1
ATOM 746 C CA . THR A 1 93 ? -9.943 7.122 -5.056 1.00 61.69 93 THR A CA 1
ATOM 747 C C . THR A 1 93 ? -9.764 6.903 -3.551 1.00 61.69 93 THR A C 1
ATOM 749 O O . THR A 1 93 ? -8.632 6.961 -3.075 1.00 61.69 93 THR A O 1
ATOM 752 N N . PRO A 1 94 ? -10.829 6.598 -2.791 1.00 68.50 94 PRO A N 1
ATOM 753 C CA . PRO A 1 94 ? -10.700 6.391 -1.356 1.00 68.50 94 PRO A CA 1
ATOM 754 C C . PRO A 1 94 ? -9.852 5.166 -1.036 1.00 68.50 94 PRO A C 1
ATOM 756 O O . PRO A 1 94 ? -9.977 4.121 -1.676 1.00 68.50 94 PRO A O 1
ATOM 759 N N . ILE A 1 95 ? -9.064 5.288 0.022 1.00 72.31 95 ILE A N 1
ATOM 760 C CA . ILE A 1 95 ? -8.371 4.190 0.677 1.00 72.31 95 ILE A CA 1
ATOM 761 C C . ILE A 1 95 ? -9.266 3.732 1.830 1.00 72.31 95 ILE A C 1
ATOM 763 O O . ILE A 1 95 ? -9.564 4.502 2.743 1.00 72.31 95 ILE A O 1
ATOM 767 N N . ILE A 1 96 ? -9.730 2.485 1.776 1.00 68.06 96 ILE A N 1
ATOM 768 C CA . ILE A 1 96 ? -10.599 1.886 2.796 1.00 68.06 96 ILE A CA 1
ATOM 769 C C . ILE A 1 96 ? -9.862 0.690 3.384 1.00 68.06 96 ILE A C 1
ATOM 771 O O . ILE A 1 96 ? -9.533 -0.252 2.665 1.00 68.06 96 ILE A O 1
ATOM 775 N N . LEU A 1 97 ? -9.609 0.725 4.689 1.00 66.38 97 LEU A N 1
ATOM 776 C CA . LEU A 1 97 ? -8.992 -0.363 5.439 1.00 66.38 97 LEU A CA 1
ATOM 777 C C . LEU A 1 97 ? -10.009 -0.864 6.462 1.00 66.38 97 LEU A C 1
ATOM 779 O O . LEU A 1 97 ? -10.604 -0.074 7.187 1.00 66.38 97 LEU A O 1
ATOM 783 N N . ASN A 1 98 ? -10.228 -2.168 6.532 1.00 59.91 98 ASN A N 1
ATOM 784 C CA . ASN A 1 98 ? -11.131 -2.760 7.512 1.00 59.91 98 ASN A CA 1
ATOM 785 C C . ASN A 1 98 ? -10.384 -2.960 8.851 1.00 59.91 98 ASN A C 1
ATOM 787 O O . ASN A 1 98 ? -9.462 -3.761 8.923 1.00 59.91 98 ASN A O 1
ATOM 791 N N . ASN A 1 99 ? -10.777 -2.235 9.900 1.00 52.31 99 ASN A N 1
ATOM 792 C CA . ASN A 1 99 ? -10.368 -2.394 11.302 1.00 52.31 99 ASN A CA 1
ATOM 793 C C . ASN A 1 99 ? -10.917 -3.688 11.946 1.00 52.31 99 ASN A C 1
ATOM 795 O O . ASN A 1 99 ? -10.486 -4.057 13.035 1.00 52.31 99 ASN A O 1
ATOM 799 N N . SER A 1 100 ? -11.805 -4.445 11.278 1.00 47.00 100 SER A N 1
ATOM 800 C CA . SER A 1 100 ? -12.055 -5.849 11.653 1.00 47.00 100 SER A CA 1
ATOM 801 C C . SER A 1 100 ? -10.827 -6.745 11.437 1.00 47.00 100 SER A C 1
ATOM 803 O O . SER A 1 100 ? -10.852 -7.896 11.848 1.00 47.00 100 SER A O 1
ATOM 805 N N . SER A 1 101 ? -9.712 -6.217 10.912 1.00 44.72 101 SER A N 1
ATOM 806 C CA . SER A 1 101 ? -8.378 -6.818 11.051 1.00 44.72 101 SER A CA 1
ATOM 807 C C . SER A 1 101 ? -7.751 -6.608 12.444 1.00 44.72 101 SER A C 1
ATOM 809 O O . SER A 1 101 ? -6.533 -6.689 12.602 1.00 44.72 101 SER A O 1
ATOM 811 N N . GLY A 1 102 ? -8.564 -6.268 13.449 1.00 42.00 102 GLY A N 1
ATOM 812 C CA . GLY A 1 102 ? -8.344 -6.681 14.832 1.00 42.00 102 GLY A CA 1
ATOM 813 C C . GLY A 1 102 ? -8.640 -8.172 15.056 1.00 42.00 102 GLY A C 1
ATOM 814 O O . GLY A 1 102 ? -8.316 -8.697 16.119 1.00 42.00 102 GLY A O 1
ATOM 815 N N . GLU A 1 103 ? -9.185 -8.888 14.064 1.00 37.94 103 GLU A N 1
ATOM 816 C CA . GLU A 1 103 ? -8.804 -10.284 13.878 1.00 37.94 103 GLU A CA 1
ATOM 817 C C . GLU A 1 103 ? -7.329 -10.278 13.499 1.00 37.94 103 GLU A C 1
ATOM 819 O O . GLU A 1 103 ? -6.946 -9.829 12.415 1.00 37.94 103 GLU A O 1
ATOM 824 N N . HIS A 1 104 ? -6.511 -10.683 14.476 1.00 40.53 104 HIS A N 1
ATOM 825 C CA . HIS A 1 104 ? -5.285 -11.449 14.292 1.00 40.53 104 HIS A CA 1
ATOM 826 C C . HIS A 1 104 ? -5.113 -11.767 12.812 1.00 40.53 104 HIS A C 1
ATOM 828 O O . HIS A 1 104 ? -5.933 -12.525 12.300 1.00 40.53 104 HIS A O 1
ATOM 834 N N . CYS A 1 105 ? -4.160 -11.124 12.118 1.00 41.75 105 CYS A N 1
ATOM 835 C CA . CYS A 1 105 ? -3.942 -11.415 10.706 1.00 41.75 105 CYS A CA 1
ATOM 836 C C . CYS A 1 105 ? -3.981 -12.934 10.569 1.00 41.75 105 CYS A C 1
ATOM 838 O O . CYS A 1 105 ? -3.103 -13.615 11.111 1.00 41.75 105 CYS A O 1
ATOM 840 N N . ASP A 1 106 ? -4.999 -13.451 9.879 1.00 46.88 106 ASP A N 1
ATOM 841 C CA . ASP A 1 106 ? -4.907 -14.736 9.224 1.00 46.88 106 ASP A CA 1
ATOM 842 C C . ASP A 1 106 ? -3.836 -14.503 8.171 1.00 46.88 106 ASP A C 1
ATOM 844 O O . ASP A 1 106 ? -4.084 -14.116 7.034 1.00 46.88 106 ASP A O 1
ATOM 848 N N . SER A 1 107 ? -2.599 -14.557 8.651 1.00 50.03 107 SER A N 1
ATOM 849 C CA . SER A 1 107 ? -1.600 -15.364 8.046 1.00 50.03 107 SER A CA 1
ATOM 850 C C . SER A 1 107 ? -1.563 -15.107 6.526 1.00 50.03 107 SER A C 1
ATOM 852 O O . SER A 1 107 ? -2.078 -15.890 5.721 1.00 50.03 107 SER A O 1
ATOM 854 N N . LYS A 1 108 ? -1.036 -13.941 6.121 1.00 57.59 108 LYS A N 1
ATOM 855 C CA . LYS A 1 108 ? -0.895 -13.634 4.694 1.00 57.59 108 LYS A CA 1
ATOM 856 C C . LYS A 1 108 ? 0.206 -14.525 4.133 1.00 57.59 108 LYS A C 1
ATOM 858 O O . LYS A 1 108 ? 1.359 -14.430 4.556 1.00 57.59 108 LYS A O 1
ATOM 863 N N . ASN A 1 109 ? -0.164 -15.369 3.171 1.00 66.50 109 ASN A N 1
ATOM 864 C CA . ASN A 1 109 ? 0.788 -16.166 2.411 1.00 66.50 109 ASN A CA 1
ATOM 865 C C . ASN A 1 109 ? 1.595 -15.240 1.496 1.00 66.50 109 ASN A C 1
ATOM 867 O O . ASN A 1 109 ? 1.105 -14.790 0.461 1.00 66.50 109 ASN A O 1
ATOM 871 N N . LEU A 1 110 ? 2.830 -14.953 1.888 1.00 71.25 110 LEU A N 1
ATOM 872 C CA . LEU A 1 110 ? 3.789 -14.179 1.118 1.00 71.25 110 LEU A CA 1
ATOM 873 C C . LEU A 1 110 ? 4.716 -15.132 0.367 1.00 71.25 110 LEU A C 1
ATOM 875 O O . LEU A 1 110 ? 5.216 -16.098 0.938 1.00 71.25 110 LEU A O 1
ATOM 879 N N . THR A 1 111 ? 4.976 -14.848 -0.906 1.00 73.88 111 THR A N 1
ATOM 880 C CA . THR A 1 111 ? 6.022 -15.540 -1.666 1.00 73.88 111 THR A CA 1
ATOM 881 C C . THR A 1 111 ? 7.207 -14.603 -1.814 1.00 73.88 111 THR A C 1
ATOM 883 O O . THR A 1 111 ? 7.108 -13.577 -2.476 1.00 73.88 111 THR A O 1
ATOM 886 N N . LEU A 1 112 ? 8.324 -14.956 -1.189 1.00 76.50 112 LEU A N 1
ATOM 887 C CA . LEU A 1 112 ? 9.578 -14.229 -1.302 1.00 76.50 112 LEU A CA 1
ATOM 888 C C . LEU A 1 112 ? 10.456 -14.856 -2.362 1.00 76.50 112 LEU A C 1
ATOM 890 O O . LEU A 1 112 ? 10.615 -16.077 -2.393 1.00 76.50 112 LEU A O 1
ATOM 894 N N . MET A 1 113 ? 11.067 -14.007 -3.177 1.00 76.62 113 MET A N 1
ATOM 895 C CA . MET A 1 113 ? 12.030 -14.411 -4.187 1.00 76.62 113 MET A CA 1
ATOM 896 C C . MET A 1 113 ? 13.378 -13.775 -3.884 1.00 76.62 113 MET A C 1
ATOM 898 O O . MET A 1 113 ? 13.466 -12.578 -3.633 1.00 76.62 113 MET A O 1
ATOM 902 N N . CYS A 1 114 ? 14.421 -14.594 -3.891 1.00 82.06 114 CYS A N 1
ATOM 903 C CA . CYS A 1 114 ? 15.801 -14.163 -3.784 1.00 82.06 114 CYS A CA 1
ATOM 904 C C . CYS A 1 114 ? 16.540 -14.599 -5.048 1.00 82.06 114 CYS A C 1
ATOM 906 O O . CYS A 1 114 ? 16.536 -15.781 -5.395 1.00 82.06 114 CYS A O 1
ATOM 908 N N . LEU A 1 115 ? 17.134 -13.641 -5.755 1.00 82.88 115 LEU A N 1
ATOM 909 C CA . LEU A 1 115 ? 17.644 -13.829 -7.112 1.00 82.88 115 LEU A CA 1
ATOM 910 C C . LEU A 1 115 ? 19.109 -13.411 -7.180 1.00 82.88 115 LEU A C 1
ATOM 912 O O . LEU A 1 115 ? 19.467 -12.358 -6.663 1.00 82.88 115 LEU A O 1
ATOM 916 N N . SER A 1 116 ? 19.948 -14.212 -7.831 1.00 83.19 116 SER A N 1
ATOM 917 C CA . SER A 1 116 ? 21.322 -13.833 -8.166 1.00 83.19 116 SER A CA 1
ATOM 918 C C . SER A 1 116 ? 21.699 -14.400 -9.529 1.00 83.19 116 SER A C 1
ATOM 920 O O . SER A 1 116 ? 21.314 -15.518 -9.874 1.00 83.19 116 SER A O 1
ATOM 922 N N . TYR A 1 117 ? 22.440 -13.618 -10.309 1.00 85.00 117 TYR A N 1
ATOM 923 C CA . TYR A 1 117 ? 22.741 -13.914 -11.705 1.00 85.00 117 TYR A CA 1
ATOM 924 C C . TYR A 1 117 ? 24.241 -13.816 -11.983 1.00 85.00 117 TYR A C 1
ATOM 926 O O . TYR A 1 117 ? 24.954 -13.044 -11.344 1.00 85.00 117 TYR A O 1
ATOM 934 N N . GLY A 1 118 ? 24.711 -14.565 -12.980 1.00 81.50 118 GLY A N 1
ATOM 935 C CA . GLY A 1 118 ? 26.043 -14.384 -13.558 1.00 81.50 118 GLY A CA 1
ATOM 936 C C . GLY A 1 118 ? 27.213 -14.967 -12.758 1.00 81.50 118 GLY A C 1
ATOM 937 O O . GLY A 1 118 ? 28.366 -14.685 -13.103 1.00 81.50 118 GLY A O 1
ATOM 938 N N . GLY A 1 119 ? 26.945 -15.782 -11.735 1.00 80.50 119 GLY A N 1
ATOM 939 C CA . GLY A 1 119 ? 27.968 -16.356 -10.865 1.00 80.50 119 GLY A CA 1
ATOM 940 C C . GLY A 1 119 ? 28.891 -17.349 -11.573 1.00 80.50 119 GLY A C 1
ATOM 941 O O . GLY A 1 119 ? 28.503 -18.017 -12.528 1.00 80.50 119 GLY A O 1
ATOM 942 N N . SER A 1 120 ? 30.137 -17.442 -11.115 1.00 81.25 120 SER A N 1
ATOM 943 C CA . SER A 1 120 ? 31.200 -18.235 -11.755 1.00 81.25 120 SER A CA 1
ATOM 944 C C . SER A 1 120 ? 31.271 -19.696 -11.298 1.00 81.25 120 SER A C 1
ATOM 946 O O . SER A 1 120 ? 32.081 -20.464 -11.813 1.00 81.25 120 SER A O 1
ATOM 948 N N . SER A 1 121 ? 30.460 -20.083 -10.318 1.00 87.00 121 SER A N 1
ATOM 949 C CA . SER A 1 121 ? 30.426 -21.427 -9.743 1.00 87.00 121 SER A CA 1
ATOM 950 C C . SER A 1 121 ? 29.003 -21.814 -9.358 1.00 87.00 121 SER A C 1
ATOM 952 O O . SER A 1 121 ? 28.101 -20.978 -9.381 1.00 87.00 121 SER A O 1
ATOM 954 N N . GLU A 1 122 ? 28.789 -23.086 -9.026 1.00 89.19 122 GLU A N 1
ATOM 955 C CA . GLU A 1 122 ? 27.472 -23.562 -8.615 1.00 89.19 122 GLU A CA 1
ATOM 956 C C . GLU A 1 122 ? 27.045 -22.902 -7.284 1.00 89.19 122 GLU A C 1
ATOM 958 O O . GLU A 1 122 ? 27.756 -23.025 -6.278 1.00 89.19 122 GLU A O 1
ATOM 963 N N . PRO A 1 123 ? 25.906 -22.186 -7.255 1.00 88.44 123 PRO A N 1
ATOM 964 C CA . PRO A 1 123 ? 25.492 -21.421 -6.090 1.00 88.44 123 PRO A CA 1
ATOM 965 C C . PRO A 1 123 ? 24.828 -22.276 -5.014 1.00 88.44 123 PRO A C 1
ATOM 967 O O . PRO A 1 123 ? 24.046 -23.183 -5.299 1.00 88.44 123 PRO A O 1
ATOM 970 N N . LYS A 1 124 ? 25.037 -21.890 -3.755 1.00 89.00 124 LYS A N 1
ATOM 971 C CA . LYS A 1 124 ? 24.261 -22.369 -2.604 1.00 89.00 124 LYS A CA 1
ATOM 972 C C . LYS A 1 124 ? 23.495 -21.218 -1.979 1.00 89.00 124 LYS A C 1
ATOM 974 O O . LYS A 1 124 ? 24.044 -20.134 -1.812 1.00 89.00 124 LYS A O 1
ATOM 979 N N . MET A 1 125 ? 22.243 -21.455 -1.604 1.00 86.31 125 MET A N 1
ATOM 980 C CA . MET A 1 125 ? 21.429 -20.448 -0.932 1.00 86.31 125 MET A CA 1
ATOM 981 C C . MET A 1 125 ? 21.185 -20.814 0.525 1.00 86.31 125 MET A C 1
ATOM 983 O O . MET A 1 125 ? 20.829 -21.945 0.851 1.00 86.31 125 MET A O 1
ATOM 987 N N . TYR A 1 126 ? 21.332 -19.809 1.378 1.00 87.69 126 TYR A N 1
ATOM 988 C CA . TYR A 1 126 ? 21.021 -19.841 2.795 1.00 87.69 126 TYR A CA 1
ATOM 989 C C . TYR A 1 126 ? 20.164 -18.629 3.140 1.00 87.6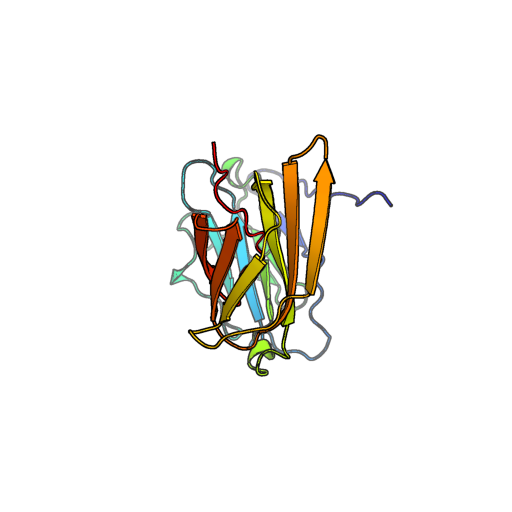9 126 TYR A C 1
ATOM 991 O O . TYR A 1 126 ? 20.247 -17.585 2.491 1.00 87.69 126 TYR A O 1
ATOM 999 N N . GLY A 1 127 ? 19.376 -18.728 4.201 1.00 86.38 127 GLY A N 1
ATOM 1000 C CA . GLY A 1 127 ? 18.691 -17.561 4.720 1.00 86.38 127 GLY A CA 1
ATOM 1001 C C . GLY A 1 127 ? 18.135 -17.773 6.110 1.00 86.38 127 GLY A C 1
ATOM 1002 O O . GLY A 1 127 ? 18.080 -18.898 6.611 1.00 86.38 127 GLY A O 1
ATOM 1003 N N . SER A 1 128 ? 17.732 -16.670 6.724 1.00 86.19 128 SER A N 1
ATOM 1004 C CA . SER A 1 128 ? 17.118 -16.664 8.042 1.00 86.19 128 SER A CA 1
ATOM 1005 C C . SER A 1 128 ? 15.952 -15.688 8.121 1.00 86.19 128 SER A C 1
ATOM 1007 O O . SER A 1 128 ? 15.910 -14.687 7.404 1.00 86.19 128 SER A O 1
ATOM 1009 N N . ILE A 1 129 ? 15.009 -16.001 9.007 1.00 86.06 129 ILE A N 1
ATOM 1010 C CA . ILE A 1 129 ? 13.907 -15.135 9.421 1.00 86.06 129 ILE A CA 1
ATOM 1011 C C . ILE A 1 129 ? 14.083 -14.860 10.901 1.00 86.06 129 ILE A C 1
ATOM 1013 O O . ILE A 1 129 ? 14.111 -15.797 11.701 1.00 86.06 129 ILE A O 1
ATOM 1017 N N . ASN A 1 130 ? 14.202 -13.587 11.270 1.00 84.25 130 ASN A N 1
ATOM 1018 C CA . ASN A 1 130 ? 14.445 -13.172 12.652 1.00 84.25 130 ASN A CA 1
ATOM 1019 C C . ASN A 1 130 ? 15.621 -13.956 13.271 1.00 84.25 130 ASN A C 1
ATOM 1021 O O . ASN A 1 130 ? 15.523 -14.468 14.380 1.00 84.25 130 ASN A O 1
ATOM 1025 N N . GLU A 1 131 ? 16.709 -14.103 12.503 1.00 85.69 131 GLU A N 1
ATOM 1026 C CA . GLU A 1 131 ? 17.918 -14.881 12.834 1.00 85.69 131 GLU A CA 1
ATOM 1027 C C . GLU A 1 131 ? 17.757 -16.417 12.875 1.00 85.69 131 GLU A C 1
ATOM 1029 O O . GLU A 1 131 ? 18.754 -17.129 12.977 1.00 85.69 131 GLU A O 1
ATOM 1034 N N . ASN A 1 132 ? 16.551 -16.961 12.691 1.00 87.31 132 ASN A N 1
ATOM 1035 C CA . ASN A 1 132 ? 16.331 -18.409 12.618 1.00 87.31 132 ASN A CA 1
ATOM 1036 C C . ASN A 1 132 ? 16.514 -18.932 11.185 1.00 87.31 132 ASN A C 1
ATOM 1038 O O . ASN A 1 132 ? 15.906 -18.376 10.268 1.00 87.31 132 ASN A O 1
ATOM 1042 N N . PRO A 1 133 ? 17.307 -19.994 10.954 1.00 90.19 133 PRO A N 1
ATOM 1043 C CA . PRO A 1 133 ? 17.554 -20.520 9.615 1.00 90.19 133 PRO A CA 1
ATOM 1044 C C . PRO A 1 133 ? 16.291 -21.128 8.995 1.00 90.19 133 PRO A C 1
ATOM 1046 O O . PRO A 1 133 ? 15.518 -21.807 9.672 1.00 90.19 133 PRO A O 1
ATOM 1049 N N . VAL A 1 134 ? 16.106 -20.914 7.691 1.00 89.94 134 VAL A N 1
ATOM 1050 C CA . VAL A 1 134 ? 14.951 -21.414 6.930 1.00 89.94 134 VAL A CA 1
ATOM 1051 C C . VAL A 1 134 ? 15.372 -22.086 5.628 1.00 89.94 134 VAL A C 1
ATOM 1053 O O . VAL A 1 134 ? 16.377 -21.724 5.014 1.00 89.94 134 VAL A O 1
ATOM 1056 N N . ASN A 1 135 ? 14.573 -23.060 5.193 1.00 89.25 135 ASN A N 1
ATOM 1057 C CA . ASN A 1 135 ? 14.811 -23.801 3.959 1.00 89.25 135 ASN A CA 1
ATOM 1058 C C . ASN A 1 135 ? 14.118 -23.117 2.780 1.00 89.25 135 ASN A C 1
ATOM 1060 O O . ASN A 1 135 ? 12.905 -22.922 2.797 1.00 89.25 135 ASN A O 1
ATOM 1064 N N . TRP A 1 136 ? 14.890 -22.808 1.743 1.00 88.75 136 TRP A N 1
ATOM 1065 C CA . TRP A 1 136 ? 14.396 -22.216 0.503 1.00 88.75 136 TRP A CA 1
ATOM 1066 C C . TRP A 1 136 ? 14.128 -23.302 -0.539 1.00 88.75 136 TRP A C 1
ATOM 1068 O O . TRP A 1 136 ? 14.859 -24.290 -0.619 1.00 88.75 136 TRP A O 1
ATOM 1078 N N . THR A 1 137 ? 13.116 -23.098 -1.382 1.00 91.94 137 THR A N 1
ATOM 1079 C CA . THR A 1 137 ? 12.968 -23.872 -2.620 1.00 91.94 137 THR A CA 1
ATOM 1080 C C . THR A 1 137 ? 13.862 -23.239 -3.671 1.00 91.94 137 THR A C 1
ATOM 1082 O O . THR A 1 137 ? 13.608 -22.119 -4.104 1.00 91.94 137 THR A O 1
ATOM 1085 N N . VAL A 1 138 ? 14.933 -23.927 -4.052 1.00 91.38 138 VAL A N 1
ATOM 1086 C CA . VAL A 1 138 ? 15.988 -23.360 -4.895 1.00 91.38 138 VAL A CA 1
ATOM 1087 C C . VAL A 1 138 ? 15.934 -23.958 -6.292 1.00 91.38 138 VAL A C 1
ATOM 1089 O O . VAL A 1 138 ? 15.830 -25.170 -6.461 1.00 91.38 138 VAL A O 1
ATOM 1092 N N . THR A 1 139 ? 16.054 -23.094 -7.292 1.00 91.75 139 THR A N 1
ATOM 1093 C CA . THR A 1 139 ? 16.274 -23.461 -8.690 1.00 91.75 139 THR A CA 1
ATOM 1094 C C . THR A 1 139 ? 17.524 -22.753 -9.189 1.00 91.75 139 THR A C 1
ATOM 1096 O O . THR A 1 139 ? 17.722 -21.570 -8.913 1.00 91.75 139 THR A O 1
ATOM 1099 N N . SER A 1 140 ? 18.384 -23.474 -9.898 1.00 90.00 140 SER A N 1
ATOM 1100 C CA . SER A 1 140 ? 19.573 -22.915 -10.531 1.00 90.00 140 SER A CA 1
ATOM 1101 C C . SER A 1 140 ? 19.661 -23.382 -11.976 1.00 90.00 140 SER A C 1
ATOM 1103 O O . SER A 1 140 ? 19.200 -24.469 -12.330 1.00 90.00 140 SER A O 1
ATOM 1105 N N . ASN A 1 141 ? 20.228 -22.536 -12.826 1.00 90.62 141 ASN A N 1
ATOM 1106 C CA . ASN A 1 141 ? 20.490 -22.865 -14.217 1.00 90.62 141 ASN A CA 1
ATOM 1107 C C . ASN A 1 141 ? 21.817 -22.268 -14.679 1.00 90.62 141 ASN A C 1
ATOM 1109 O O . ASN A 1 141 ? 22.235 -21.203 -14.227 1.00 90.62 141 ASN A O 1
ATOM 1113 N N . GLU A 1 142 ? 22.463 -22.971 -15.603 1.00 91.75 142 GLU A N 1
ATOM 1114 C CA . GLU A 1 142 ? 23.722 -22.556 -16.209 1.00 91.75 142 GLU A CA 1
ATOM 1115 C C . GLU A 1 142 ? 23.462 -22.013 -17.615 1.00 91.75 142 GLU A C 1
ATOM 1117 O O . GLU A 1 142 ? 22.836 -22.668 -18.452 1.00 91.75 142 GLU A O 1
ATOM 1122 N N . ILE A 1 143 ? 23.941 -20.800 -17.877 1.00 87.88 143 ILE A N 1
ATOM 1123 C CA . ILE A 1 143 ? 23.856 -20.145 -19.177 1.00 87.88 143 ILE A CA 1
ATOM 1124 C C . ILE A 1 143 ? 25.259 -19.652 -19.538 1.00 87.88 143 ILE A C 1
ATOM 1126 O O . ILE A 1 143 ? 25.814 -18.783 -18.870 1.00 87.88 143 ILE A O 1
ATOM 1130 N N . PHE A 1 144 ? 25.837 -20.208 -20.606 1.00 87.75 144 PHE A N 1
ATOM 1131 C CA . PHE A 1 144 ? 27.178 -19.857 -21.099 1.00 87.75 144 PHE A CA 1
ATOM 1132 C C . PHE A 1 144 ? 28.289 -19.929 -20.027 1.00 87.75 144 PHE A C 1
ATOM 1134 O O . PHE A 1 144 ? 29.149 -19.051 -19.965 1.00 87.75 144 PHE A O 1
ATOM 1141 N N . GLY A 1 145 ? 28.278 -20.961 -19.174 1.00 84.56 145 GLY A N 1
ATOM 1142 C CA . GLY A 1 145 ? 29.285 -21.135 -18.118 1.00 84.56 145 GLY A CA 1
ATOM 1143 C C . GLY A 1 145 ? 29.111 -20.214 -16.907 1.00 84.56 145 GLY A C 1
ATOM 1144 O O . GLY A 1 145 ? 30.008 -20.134 -16.070 1.00 84.56 145 GLY A O 1
ATOM 1145 N N . ARG A 1 146 ? 27.987 -19.494 -16.815 1.00 84.50 146 ARG A N 1
ATOM 1146 C CA . ARG A 1 146 ? 27.604 -18.696 -15.645 1.00 84.50 146 ARG A CA 1
ATOM 1147 C C . ARG A 1 146 ? 26.322 -19.231 -15.032 1.00 84.50 146 ARG A C 1
ATOM 1149 O O . ARG A 1 146 ? 25.417 -19.656 -15.747 1.00 84.50 146 ARG A O 1
ATOM 1156 N N . PHE A 1 147 ? 26.242 -19.166 -13.713 1.00 84.44 147 PHE A N 1
ATOM 1157 C CA . PHE A 1 147 ? 25.126 -19.677 -12.939 1.00 84.44 147 PHE A CA 1
ATOM 1158 C C . PHE A 1 147 ? 24.192 -18.559 -12.506 1.00 84.44 147 PHE A C 1
ATOM 1160 O O . PHE A 1 147 ? 24.618 -17.524 -11.991 1.00 84.44 147 PHE A O 1
ATOM 1167 N N . ASN A 1 148 ? 22.904 -18.822 -12.671 1.00 87.62 148 ASN A N 1
ATOM 1168 C CA . ASN A 1 148 ? 21.830 -18.037 -12.098 1.00 87.62 148 ASN A CA 1
ATOM 1169 C C . ASN A 1 148 ? 21.113 -18.896 -11.055 1.00 87.62 148 ASN A C 1
ATOM 1171 O O . ASN A 1 148 ? 21.004 -20.116 -11.203 1.00 87.62 148 ASN A O 1
ATOM 1175 N N . ILE A 1 149 ? 20.618 -18.261 -10.001 1.00 87.50 149 ILE A N 1
ATOM 1176 C CA . ILE A 1 149 ? 19.897 -18.920 -8.917 1.00 87.50 149 ILE A CA 1
ATOM 1177 C C . ILE A 1 149 ? 18.677 -18.106 -8.516 1.00 87.50 149 ILE A C 1
ATOM 1179 O O . ILE A 1 149 ? 18.722 -16.884 -8.386 1.00 87.50 149 ILE A O 1
ATOM 1183 N N . THR A 1 150 ? 17.581 -18.823 -8.305 1.00 88.06 150 THR A N 1
ATOM 1184 C CA . THR A 1 150 ? 16.320 -18.310 -7.790 1.00 88.06 150 THR A CA 1
ATOM 1185 C C . THR A 1 150 ? 15.902 -19.152 -6.599 1.00 88.06 150 THR A C 1
ATOM 1187 O O . THR A 1 150 ? 15.663 -20.353 -6.726 1.00 88.06 150 THR A O 1
ATOM 1190 N N . GLY A 1 151 ? 15.814 -18.521 -5.435 1.00 88.56 151 GLY A N 1
ATOM 1191 C CA . GLY A 1 151 ? 15.238 -19.107 -4.238 1.00 88.56 151 GLY A CA 1
ATOM 1192 C C . GLY A 1 151 ? 13.858 -18.550 -3.976 1.00 88.56 151 GLY A C 1
ATOM 1193 O O . GLY A 1 151 ? 13.660 -17.338 -4.018 1.00 88.56 151 GLY A O 1
ATOM 1194 N N . ILE A 1 152 ? 12.925 -19.439 -3.669 1.00 85.12 152 ILE A N 1
ATOM 1195 C CA . ILE A 1 152 ? 11.545 -19.108 -3.349 1.00 85.12 152 ILE A CA 1
ATOM 1196 C C . ILE A 1 152 ? 11.240 -19.587 -1.934 1.00 85.12 152 ILE A C 1
ATOM 1198 O O . ILE A 1 152 ? 11.516 -20.738 -1.582 1.00 85.12 152 ILE A O 1
ATOM 1202 N N . LEU A 1 153 ? 10.648 -18.710 -1.131 1.00 85.00 153 LEU A N 1
ATOM 1203 C CA . LEU A 1 153 ? 10.196 -19.023 0.215 1.00 85.00 153 LEU A CA 1
ATOM 1204 C C . LEU A 1 153 ? 8.751 -18.566 0.386 1.00 85.00 153 LEU A C 1
ATOM 1206 O O . LEU A 1 153 ? 8.442 -17.385 0.252 1.00 85.00 153 LEU A O 1
ATOM 1210 N N . GLN A 1 154 ? 7.871 -19.520 0.673 1.00 83.12 154 GLN A N 1
ATOM 1211 C CA . GLN A 1 154 ? 6.485 -19.237 1.019 1.00 83.12 154 GLN A CA 1
ATOM 1212 C C . GLN A 1 154 ? 6.386 -19.089 2.527 1.00 83.12 154 GLN A C 1
ATOM 1214 O O . GLN A 1 154 ? 6.790 -19.982 3.273 1.00 83.12 154 GLN A O 1
ATOM 1219 N N . LEU A 1 155 ? 5.873 -17.950 2.966 1.00 76.75 155 LEU A N 1
ATOM 1220 C CA . LEU A 1 155 ? 5.778 -17.611 4.370 1.00 76.75 155 LEU A CA 1
ATOM 1221 C C . LEU A 1 155 ? 4.378 -17.246 4.739 1.00 76.75 155 LEU A C 1
ATOM 1223 O O . LEU A 1 155 ? 3.637 -16.659 3.959 1.00 76.75 155 LEU A O 1
ATOM 1227 N N . ASN A 1 156 ? 4.094 -17.540 5.991 1.00 72.44 156 ASN A N 1
ATOM 1228 C CA . ASN A 1 156 ? 2.870 -17.146 6.601 1.00 72.44 156 ASN A CA 1
ATOM 1229 C C . ASN A 1 156 ? 3.144 -16.069 7.651 1.00 72.44 156 ASN A C 1
ATOM 1231 O O . ASN A 1 156 ? 3.677 -16.370 8.718 1.00 72.44 156 ASN A O 1
ATOM 1235 N N . MET A 1 157 ? 2.876 -14.808 7.312 1.00 63.00 157 MET A N 1
ATOM 1236 C CA . MET A 1 157 ? 3.315 -13.670 8.116 1.00 63.00 157 MET A CA 1
ATOM 1237 C C . MET A 1 157 ? 2.184 -13.157 9.012 1.00 63.00 157 MET A C 1
ATOM 1239 O O . MET A 1 157 ? 1.095 -12.837 8.534 1.00 63.00 157 MET A O 1
ATOM 1243 N N . THR A 1 158 ? 2.464 -13.063 10.312 1.00 64.44 158 THR A N 1
ATOM 1244 C CA . THR A 1 158 ? 1.546 -12.538 11.341 1.00 64.44 158 THR A CA 1
ATOM 1245 C C . THR A 1 158 ? 2.088 -11.291 12.046 1.00 64.44 158 THR A C 1
ATOM 1247 O O . THR A 1 158 ? 1.333 -10.582 12.701 1.00 64.44 158 THR A O 1
ATOM 1250 N N . GLU A 1 159 ? 3.385 -11.009 11.907 1.00 68.00 159 GLU A N 1
ATOM 1251 C CA . GLU A 1 159 ? 4.108 -9.874 12.496 1.00 68.00 159 GLU A CA 1
ATOM 1252 C C . GLU A 1 159 ? 5.259 -9.437 11.574 1.00 68.00 159 GLU A C 1
ATOM 1254 O O . GLU A 1 159 ? 5.556 -10.131 10.606 1.00 68.00 159 GLU A O 1
ATOM 1259 N N . ASN A 1 160 ? 5.908 -8.302 11.854 1.00 71.19 160 ASN A N 1
ATOM 1260 C CA . ASN A 1 160 ? 7.055 -7.818 11.074 1.00 71.19 160 ASN A CA 1
ATOM 1261 C C . ASN A 1 160 ? 8.247 -8.783 11.171 1.00 71.19 160 ASN A C 1
ATOM 1263 O O . ASN A 1 160 ? 8.571 -9.261 12.258 1.00 71.19 160 ASN A O 1
ATOM 1267 N N . ILE A 1 161 ? 8.933 -9.026 10.051 1.00 75.25 161 ILE A N 1
ATOM 1268 C CA . ILE A 1 161 ? 10.039 -9.989 9.986 1.00 75.25 161 ILE A CA 1
ATOM 1269 C C . ILE A 1 161 ? 11.279 -9.388 9.328 1.00 75.25 161 ILE A C 1
ATOM 1271 O O . ILE A 1 161 ? 11.200 -8.650 8.344 1.00 75.25 161 ILE A O 1
ATOM 1275 N N . LEU A 1 162 ? 12.444 -9.740 9.865 1.00 80.44 162 LEU A N 1
ATOM 1276 C CA . LEU A 1 162 ? 13.741 -9.476 9.258 1.00 80.44 162 LEU A CA 1
ATOM 1277 C C . LEU A 1 162 ? 14.180 -10.714 8.486 1.00 80.44 162 LEU A C 1
ATOM 1279 O O . LEU A 1 162 ? 14.377 -11.776 9.077 1.00 80.44 162 LEU A O 1
ATOM 1283 N N . ILE A 1 163 ? 14.373 -10.567 7.180 1.00 81.25 163 ILE A N 1
ATOM 1284 C CA . ILE A 1 163 ? 14.850 -11.646 6.322 1.00 81.25 163 ILE A CA 1
ATOM 1285 C C . ILE A 1 163 ? 16.278 -11.371 5.893 1.00 81.25 163 ILE A C 1
ATOM 1287 O O . ILE A 1 163 ? 16.625 -10.284 5.424 1.00 81.25 163 ILE A O 1
ATOM 1291 N N . ARG A 1 164 ? 17.096 -12.413 6.000 1.00 83.00 164 ARG A N 1
ATOM 1292 C CA . ARG A 1 164 ? 18.394 -12.483 5.343 1.00 83.00 164 ARG A CA 1
ATOM 1293 C C . ARG A 1 164 ? 18.349 -13.550 4.275 1.00 83.00 164 ARG A C 1
ATOM 1295 O O . ARG A 1 164 ? 18.031 -14.699 4.569 1.00 83.00 164 ARG A O 1
ATOM 1302 N N . CYS A 1 165 ? 18.728 -13.179 3.061 1.00 85.31 165 CYS A N 1
ATOM 1303 C CA . CYS A 1 165 ? 19.081 -14.135 2.024 1.00 85.31 165 CYS A CA 1
ATOM 1304 C C . CYS A 1 165 ? 20.578 -14.011 1.732 1.00 85.31 165 CYS A C 1
ATOM 1306 O O . CYS A 1 165 ? 21.125 -12.908 1.670 1.00 85.31 165 CYS A O 1
ATOM 1308 N N . SER A 1 166 ? 21.254 -15.146 1.596 1.00 84.94 166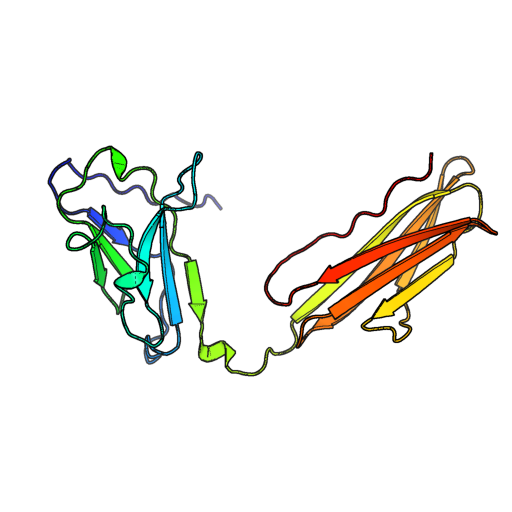 SER A N 1
ATOM 1309 C CA . SER A 1 166 ? 22.673 -15.240 1.275 1.00 84.94 166 SER A CA 1
ATOM 1310 C C . SER A 1 166 ? 22.896 -16.290 0.199 1.00 84.94 166 SER A C 1
ATOM 1312 O O . SER A 1 166 ? 22.600 -17.466 0.400 1.00 84.94 166 SER A O 1
ATOM 1314 N N . VAL A 1 167 ? 23.462 -15.867 -0.923 1.00 85.62 167 VAL A N 1
ATOM 1315 C CA . VAL A 1 167 ? 23.907 -16.733 -2.012 1.00 85.62 167 VAL A CA 1
ATOM 1316 C C . VAL A 1 167 ? 25.424 -16.861 -1.935 1.00 85.62 167 VAL A C 1
ATOM 1318 O O . VAL A 1 167 ? 26.135 -15.865 -1.834 1.00 85.62 167 VAL A O 1
ATOM 1321 N N . HIS A 1 168 ? 25.919 -18.091 -1.956 1.00 83.69 168 HIS A N 1
ATOM 1322 C CA . HIS A 1 168 ? 27.334 -18.428 -1.855 1.00 83.69 168 HIS A CA 1
ATOM 1323 C C . HIS A 1 168 ? 27.804 -19.061 -3.160 1.00 83.69 168 HIS A C 1
ATOM 1325 O O . HIS A 1 168 ? 27.291 -20.106 -3.560 1.00 83.69 168 HIS A O 1
ATOM 1331 N N . TYR A 1 169 ? 28.795 -18.436 -3.786 1.00 81.19 169 TYR A N 1
ATOM 1332 C CA . TYR A 1 169 ? 29.521 -18.922 -4.953 1.00 81.19 169 TYR A CA 1
ATOM 1333 C C . TYR A 1 169 ? 30.949 -19.274 -4.513 1.00 81.19 169 TYR A C 1
ATOM 1335 O O . TYR A 1 169 ? 31.809 -18.395 -4.443 1.00 81.19 169 TYR A O 1
ATOM 1343 N N . LEU A 1 170 ? 31.213 -20.547 -4.192 1.00 81.56 170 LEU A N 1
ATOM 1344 C CA . LEU A 1 170 ? 32.456 -20.981 -3.524 1.00 81.56 170 LEU A CA 1
ATOM 1345 C C . LEU A 1 170 ? 32.754 -20.127 -2.270 1.00 81.56 170 LEU A C 1
ATOM 1347 O O . LEU A 1 170 ? 32.001 -20.212 -1.303 1.00 81.56 170 LEU A O 1
ATOM 1351 N N . ASP A 1 171 ? 33.815 -19.312 -2.304 1.00 65.56 171 ASP A N 1
ATOM 1352 C CA . ASP A 1 171 ? 34.270 -18.462 -1.195 1.00 65.56 171 ASP A CA 1
ATOM 1353 C C . ASP A 1 171 ? 33.626 -17.062 -1.198 1.00 65.56 171 ASP A C 1
ATOM 1355 O O . ASP A 1 171 ? 33.827 -16.280 -0.267 1.00 65.56 171 ASP A O 1
ATOM 1359 N N . PHE A 1 172 ? 32.862 -16.714 -2.241 1.00 71.12 172 PHE A N 1
ATOM 1360 C CA . PHE A 1 172 ? 32.207 -15.414 -2.356 1.00 71.12 172 PHE A CA 1
ATOM 1361 C C . PHE A 1 172 ? 30.763 -15.490 -1.870 1.00 71.12 172 PHE A C 1
ATOM 1363 O O . PHE A 1 172 ? 29.935 -16.217 -2.420 1.00 71.12 172 PHE A O 1
ATOM 1370 N N . GLN A 1 173 ? 30.451 -14.685 -0.856 1.00 70.75 173 GLN A N 1
ATOM 1371 C CA . GLN A 1 173 ? 29.100 -14.524 -0.337 1.00 70.75 173 GLN A CA 1
ATOM 1372 C C . GLN A 1 173 ? 28.485 -13.222 -0.848 1.00 70.75 173 GLN A C 1
ATOM 1374 O O . GLN A 1 173 ? 29.012 -12.136 -0.613 1.00 70.75 173 GLN A O 1
ATOM 1379 N N . VAL A 1 174 ? 27.315 -13.335 -1.471 1.00 72.50 174 VAL A N 1
ATOM 1380 C CA . VAL A 1 174 ? 26.417 -12.214 -1.751 1.00 72.50 174 VAL A CA 1
ATOM 1381 C C . VAL A 1 174 ? 25.259 -12.301 -0.779 1.00 72.50 174 VAL A C 1
ATOM 1383 O O . VAL A 1 174 ? 24.485 -13.256 -0.802 1.00 72.50 174 VAL A O 1
ATOM 1386 N N . SER A 1 175 ? 25.133 -11.312 0.095 1.00 64.19 175 SER A N 1
ATOM 1387 C CA . SER A 1 175 ? 24.049 -11.257 1.072 1.00 64.19 175 SER A CA 1
ATOM 1388 C C . SER A 1 175 ? 23.395 -9.892 1.075 1.00 64.19 175 SER A C 1
ATOM 1390 O O . SER A 1 175 ? 24.090 -8.878 1.018 1.00 64.19 175 SER A O 1
ATOM 1392 N N . SER A 1 176 ? 22.076 -9.872 1.225 1.00 62.03 176 SER A N 1
ATOM 1393 C CA . SER A 1 176 ? 21.330 -8.644 1.472 1.00 62.03 176 SER A CA 1
ATOM 1394 C C . SER A 1 176 ? 20.315 -8.865 2.588 1.00 62.03 176 SER A C 1
ATOM 1396 O O . SER A 1 176 ? 19.753 -9.955 2.742 1.00 62.03 176 SER A O 1
ATOM 1398 N N . ASN A 1 177 ? 20.129 -7.822 3.393 1.00 60.38 177 ASN A N 1
ATOM 1399 C CA . ASN A 1 177 ? 19.219 -7.812 4.529 1.00 60.38 177 ASN A CA 1
ATOM 1400 C C . ASN A 1 177 ? 17.994 -6.983 4.156 1.00 60.38 177 ASN A C 1
ATOM 1402 O O . ASN A 1 177 ? 18.146 -5.838 3.729 1.00 60.38 177 ASN A O 1
ATOM 1406 N N . TYR A 1 178 ? 16.800 -7.525 4.387 1.00 62.38 178 TYR A N 1
ATOM 1407 C CA . TYR A 1 178 ? 15.553 -6.812 4.136 1.00 62.38 178 TYR A CA 1
ATOM 1408 C C . TYR A 1 178 ? 14.619 -6.913 5.332 1.00 62.38 178 TYR A C 1
ATOM 1410 O O . TYR A 1 178 ? 14.345 -8.000 5.843 1.00 62.38 178 TYR A O 1
ATOM 1418 N N . SER A 1 179 ? 14.111 -5.761 5.757 1.00 60.31 179 SER A N 1
ATOM 1419 C CA . SER A 1 179 ? 13.076 -5.667 6.782 1.00 60.31 179 SER A CA 1
ATOM 1420 C C . SER A 1 179 ? 11.721 -5.587 6.097 1.00 60.31 179 SER A C 1
ATOM 1422 O O . SER A 1 179 ? 11.454 -4.622 5.380 1.00 60.31 179 SER A O 1
ATOM 1424 N N . LEU A 1 180 ? 10.874 -6.590 6.314 1.00 60.06 180 LEU A N 1
ATOM 1425 C CA . LEU A 1 180 ? 9.519 -6.605 5.782 1.00 60.06 180 LEU A CA 1
ATOM 1426 C C . LEU A 1 180 ? 8.530 -6.184 6.857 1.00 60.06 180 LEU A C 1
ATOM 1428 O O . LEU A 1 180 ? 8.466 -6.762 7.945 1.00 60.06 180 LEU A O 1
ATOM 1432 N N . ASN A 1 181 ? 7.727 -5.187 6.504 1.00 56.75 181 ASN A N 1
ATOM 1433 C CA . ASN A 1 181 ? 6.592 -4.763 7.300 1.00 56.75 181 ASN A CA 1
ATOM 1434 C C . ASN A 1 181 ? 5.334 -5.457 6.772 1.00 56.75 181 ASN A C 1
ATOM 1436 O O . ASN A 1 181 ? 5.089 -5.453 5.566 1.00 56.75 181 ASN A O 1
ATOM 1440 N N . LEU A 1 182 ? 4.511 -5.988 7.681 1.00 51.22 182 LEU A N 1
ATOM 1441 C CA . LEU A 1 182 ? 3.260 -6.716 7.398 1.00 51.22 182 LEU A CA 1
ATOM 1442 C C . LEU A 1 182 ? 2.244 -5.908 6.553 1.00 51.22 182 LEU A C 1
ATOM 1444 O O . LEU A 1 182 ? 1.274 -6.445 6.020 1.00 51.22 182 LEU A O 1
ATOM 1448 N N . HIS A 1 183 ? 2.470 -4.601 6.425 1.00 47.88 183 HIS A N 1
ATOM 1449 C CA . HIS A 1 183 ? 1.576 -3.632 5.801 1.00 47.88 183 HIS A CA 1
ATOM 1450 C C . HIS A 1 183 ? 1.968 -3.234 4.363 1.00 47.88 183 HIS A C 1
ATOM 1452 O O . HIS A 1 183 ? 1.457 -2.234 3.868 1.00 47.88 183 HIS A O 1
ATOM 1458 N N . SER A 1 184 ? 2.854 -3.974 3.688 1.00 38.16 184 SER A N 1
ATOM 1459 C CA . SER A 1 184 ? 3.420 -3.558 2.389 1.00 38.16 184 SER A CA 1
ATOM 1460 C C . SER A 1 184 ? 3.795 -4.737 1.477 1.00 38.16 184 SER A C 1
ATOM 1462 O O . SER A 1 184 ? 4.389 -5.703 1.952 1.00 38.16 184 SER A O 1
ATOM 1464 N N . ASP A 1 185 ? 3.466 -4.642 0.181 1.00 38.59 185 ASP A N 1
ATOM 1465 C CA . ASP A 1 185 ? 3.834 -5.611 -0.869 1.00 38.59 185 ASP A CA 1
ATOM 1466 C C . ASP A 1 185 ? 5.245 -5.304 -1.419 1.00 38.59 185 ASP A C 1
ATOM 1468 O O . ASP A 1 185 ? 5.546 -4.140 -1.689 1.00 38.59 185 ASP A O 1
ATOM 1472 N N . PHE A 1 186 ? 6.112 -6.315 -1.602 1.00 46.00 186 PHE A N 1
ATOM 1473 C CA . PHE A 1 186 ? 7.506 -6.108 -2.044 1.00 46.00 186 PHE A CA 1
ATOM 1474 C C . PHE A 1 186 ? 8.102 -7.239 -2.895 1.00 46.00 186 PHE A C 1
ATOM 1476 O O . PHE A 1 186 ? 7.755 -8.409 -2.742 1.00 46.00 186 PHE A O 1
ATOM 1483 N N . GLU A 1 187 ? 9.101 -6.871 -3.704 1.00 38.97 187 GLU A N 1
ATOM 1484 C CA . GLU A 1 187 ? 10.006 -7.750 -4.454 1.00 38.97 187 GLU A CA 1
ATOM 1485 C C . GLU A 1 187 ? 11.459 -7.472 -4.003 1.00 38.97 187 GLU A C 1
ATOM 1487 O O . GLU A 1 187 ? 11.856 -6.312 -3.871 1.00 38.97 187 GLU A O 1
ATOM 1492 N N . LEU A 1 188 ? 12.245 -8.515 -3.696 1.00 43.53 188 LEU A N 1
ATOM 1493 C CA . LEU A 1 188 ? 13.609 -8.383 -3.159 1.00 43.53 188 LEU A CA 1
ATOM 1494 C C . LEU A 1 188 ? 14.656 -8.634 -4.252 1.00 43.53 188 LEU A C 1
ATOM 1496 O O . LEU A 1 188 ? 14.839 -9.765 -4.698 1.00 43.53 188 LEU A O 1
ATOM 1500 N N . GLN A 1 189 ? 15.389 -7.593 -4.646 1.00 42.22 189 GLN A N 1
ATOM 1501 C CA . GLN A 1 189 ? 16.445 -7.691 -5.657 1.00 42.22 189 GLN A CA 1
ATOM 1502 C C . GLN A 1 189 ? 17.831 -7.566 -5.014 1.00 42.22 189 GLN A C 1
ATOM 1504 O O . GLN A 1 189 ? 18.143 -6.532 -4.418 1.00 42.22 189 GLN A O 1
ATOM 1509 N N . LEU A 1 190 ? 18.650 -8.624 -5.110 1.00 42.62 190 LEU A N 1
ATOM 1510 C CA . LEU A 1 190 ? 20.027 -8.619 -4.607 1.00 42.62 190 LEU A CA 1
ATOM 1511 C C . LEU A 1 190 ? 20.937 -7.751 -5.495 1.00 42.62 190 LEU A C 1
ATOM 1513 O O . LEU A 1 190 ? 20.696 -7.660 -6.698 1.00 42.62 190 LEU A O 1
ATOM 1517 N N . PRO A 1 191 ? 21.995 -7.142 -4.927 1.00 37.59 191 PRO A N 1
ATOM 1518 C CA . PRO A 1 191 ? 22.995 -6.436 -5.718 1.00 37.59 191 PRO A CA 1
ATOM 1519 C C . PRO A 1 191 ? 23.757 -7.400 -6.639 1.00 37.59 191 PRO A C 1
ATOM 1521 O O . PRO A 1 191 ? 24.172 -8.481 -6.212 1.00 37.59 191 PRO A O 1
ATOM 1524 N N . ASP A 1 192 ? 23.951 -6.985 -7.892 1.00 35.38 192 ASP A N 1
ATOM 1525 C CA . ASP A 1 192 ? 24.703 -7.740 -8.894 1.00 35.38 192 ASP A CA 1
ATOM 1526 C C . ASP A 1 192 ? 26.199 -7.803 -8.531 1.00 35.38 192 ASP A C 1
ATOM 1528 O O . ASP A 1 192 ? 26.803 -6.807 -8.122 1.00 35.38 192 ASP A O 1
ATOM 1532 N N . LEU A 1 193 ? 26.808 -8.981 -8.701 1.00 35.06 193 LEU A N 1
ATOM 1533 C CA . LEU A 1 193 ? 28.264 -9.134 -8.697 1.00 35.06 193 LEU A CA 1
ATOM 1534 C C . LEU A 1 193 ? 28.795 -8.746 -10.084 1.00 35.06 193 LEU A C 1
ATOM 1536 O O . LEU A 1 193 ? 28.448 -9.394 -11.072 1.00 35.06 193 LEU A O 1
ATOM 1540 N N . PHE A 1 194 ? 29.634 -7.711 -10.146 1.00 36.06 194 PHE A N 1
ATOM 1541 C CA . PHE A 1 194 ? 30.460 -7.412 -11.321 1.00 36.06 194 PHE A CA 1
ATOM 1542 C C . PHE A 1 194 ? 31.669 -8.349 -11.399 1.00 36.06 194 PHE A C 1
ATOM 1544 O O . PHE A 1 194 ? 32.291 -8.590 -10.338 1.00 36.06 194 PHE A O 1
#